Protein AF-W7L695-F1 (afdb_monomer)

Solvent-accessible surface area (backbone atoms only — not comparable to full-atom values): 11125 Å² total; per-residue (Å²): 107,72,69,59,50,57,51,43,37,64,68,10,30,46,45,44,22,48,54,30,44,77,71,68,40,51,67,61,18,59,70,59,37,36,65,75,46,49,59,57,47,55,63,56,49,55,49,49,55,53,50,52,54,51,50,52,57,53,50,52,53,52,50,54,50,40,61,74,67,63,59,86,76,82,60,62,46,84,51,101,88,42,67,45,62,67,59,80,62,63,41,67,57,19,32,55,35,7,70,76,39,40,18,45,6,28,43,71,70,48,38,48,70,60,12,52,54,40,35,54,52,48,52,50,33,41,59,70,5,31,45,66,61,20,51,53,30,45,77,75,64,41,55,69,60,18,59,68,57,38,33,55,57,36,44,63,52,49,65,59,49,39,53,47,29,26,51,53,19,25,52,53,33,52,53,42,31,52,51,38,54,50,50,53,50,50,54,45,50,73,75,58,59,76,68,69,81,76,75,80,75,79,89,80,86,84,130

Structure (mmCIF, N/CA/C/O backbone):
data_AF-W7L695-F1
#
_entry.id   AF-W7L695-F1
#
loop_
_atom_site.group_PDB
_atom_site.id
_atom_site.type_symbol
_atom_site.label_atom_id
_atom_site.label_alt_id
_atom_site.label_comp_id
_atom_site.label_asym_id
_atom_site.label_entity_id
_atom_site.label_seq_id
_atom_site.pdbx_PDB_ins_code
_atom_site.Cartn_x
_atom_site.Cartn_y
_atom_site.Cartn_z
_atom_site.occupancy
_atom_site.B_iso_or_equiv
_atom_site.auth_seq_id
_atom_site.auth_comp_id
_atom_site.auth_asym_id
_atom_site.auth_atom_id
_atom_site.pdbx_PDB_model_num
ATOM 1 N N . MET A 1 1 ? 8.779 2.643 8.288 1.00 81.69 1 MET A N 1
ATOM 2 C CA . MET A 1 1 ? 7.568 3.356 8.751 1.00 81.69 1 MET A CA 1
ATOM 3 C C . MET A 1 1 ? 6.414 2.434 9.130 1.00 81.69 1 MET A C 1
ATOM 5 O O . MET A 1 1 ? 5.859 2.651 10.190 1.00 81.69 1 MET A O 1
ATOM 9 N N . PHE A 1 2 ? 6.086 1.386 8.364 1.00 88.69 2 PHE A N 1
ATOM 10 C CA . PHE A 1 2 ? 4.890 0.555 8.610 1.00 88.69 2 PHE A CA 1
ATOM 11 C C . PHE A 1 2 ? 4.702 0.036 10.057 1.00 88.69 2 PHE A C 1
ATOM 13 O O . PHE A 1 2 ? 3.676 0.283 10.677 1.00 88.69 2 PHE A O 1
ATOM 20 N N . ILE A 1 3 ? 5.701 -0.640 10.641 1.00 91.75 3 ILE A N 1
ATOM 21 C CA . ILE A 1 3 ? 5.598 -1.156 12.026 1.00 91.75 3 ILE A CA 1
ATOM 22 C C . ILE A 1 3 ? 5.483 -0.012 13.043 1.00 91.75 3 ILE A C 1
ATOM 24 O O . ILE A 1 3 ? 4.732 -0.106 14.011 1.00 91.75 3 ILE A O 1
ATOM 28 N N . TRP A 1 4 ? 6.222 1.074 12.809 1.00 90.19 4 TRP A N 1
ATOM 29 C CA . TRP A 1 4 ? 6.190 2.263 13.657 1.00 90.19 4 TRP A CA 1
ATOM 30 C C . TRP A 1 4 ? 4.798 2.909 13.655 1.00 90.19 4 TRP A C 1
ATOM 32 O O . TRP A 1 4 ? 4.296 3.255 14.718 1.00 90.19 4 TRP A O 1
ATOM 42 N N . GLU A 1 5 ? 4.145 2.988 12.494 1.00 90.56 5 GLU A N 1
ATOM 43 C CA . GLU A 1 5 ? 2.782 3.509 12.357 1.00 90.56 5 GLU A CA 1
ATOM 44 C C . GLU A 1 5 ? 1.790 2.685 13.179 1.00 90.56 5 GLU A C 1
ATOM 46 O O . GLU A 1 5 ? 1.038 3.247 13.971 1.00 90.56 5 GLU A O 1
ATOM 51 N N . ILE A 1 6 ? 1.837 1.353 13.072 1.00 92.62 6 ILE A N 1
ATOM 52 C CA . ILE A 1 6 ? 0.968 0.465 13.859 1.00 92.62 6 ILE A CA 1
ATOM 53 C C . ILE A 1 6 ? 1.208 0.664 15.357 1.00 92.62 6 ILE A C 1
ATOM 55 O O . ILE A 1 6 ? 0.252 0.757 16.129 1.00 92.62 6 ILE A O 1
ATOM 59 N N . PHE A 1 7 ? 2.472 0.721 15.777 1.00 93.00 7 PHE A N 1
ATOM 60 C CA . PHE A 1 7 ? 2.835 0.867 17.182 1.00 93.00 7 PHE A CA 1
ATOM 61 C C . PHE A 1 7 ? 2.346 2.200 17.758 1.00 93.00 7 PHE A C 1
ATOM 63 O O . PHE A 1 7 ? 1.616 2.211 18.749 1.00 93.00 7 PHE A O 1
ATOM 70 N N . VAL A 1 8 ? 2.694 3.318 17.119 1.00 92.44 8 VAL A N 1
ATOM 71 C CA . VAL A 1 8 ? 2.338 4.648 17.623 1.00 92.44 8 VAL A CA 1
ATOM 72 C C . VAL A 1 8 ? 0.836 4.891 17.531 1.00 92.44 8 VAL A C 1
ATOM 74 O O . VAL A 1 8 ? 0.267 5.423 18.476 1.00 92.44 8 VAL A O 1
ATOM 77 N N . ASN A 1 9 ? 0.162 4.452 16.463 1.00 93.00 9 ASN A N 1
ATOM 78 C CA . ASN A 1 9 ? -1.291 4.595 16.345 1.00 93.00 9 ASN A CA 1
ATOM 79 C C . ASN A 1 9 ? -2.029 3.832 17.460 1.00 93.00 9 ASN A C 1
ATOM 81 O O . ASN A 1 9 ? -2.977 4.370 18.031 1.00 93.00 9 ASN A O 1
ATOM 85 N N . ASN A 1 10 ? -1.564 2.630 17.829 1.00 93.50 10 ASN A N 1
ATOM 86 C CA . ASN A 1 10 ? -2.116 1.893 18.971 1.00 93.50 10 ASN A CA 1
ATOM 87 C C . ASN A 1 10 ? -1.864 2.590 20.313 1.00 93.50 10 ASN A C 1
ATOM 89 O O . ASN A 1 10 ? -2.769 2.613 21.138 1.00 93.50 10 ASN A O 1
ATOM 93 N N . MET A 1 11 ? -0.681 3.174 20.523 1.00 93.75 11 MET A N 1
ATOM 94 C CA . MET A 1 11 ? -0.367 3.901 21.762 1.00 93.75 11 MET A CA 1
ATOM 95 C C . MET A 1 11 ? -1.091 5.249 21.869 1.00 93.75 11 MET A C 1
ATOM 97 O O . MET A 1 11 ? -1.423 5.688 22.964 1.00 93.75 11 MET A O 1
ATOM 101 N N . ALA A 1 12 ? -1.345 5.906 20.738 1.00 93.19 12 ALA A N 1
ATOM 102 C CA . ALA A 1 12 ? -2.052 7.181 20.671 1.00 93.19 12 ALA A CA 1
ATOM 103 C C . ALA A 1 12 ? -3.582 7.037 20.587 1.00 93.19 12 ALA A C 1
ATOM 105 O O . ALA A 1 12 ? -4.273 8.042 20.701 1.00 93.19 12 ALA A O 1
ATOM 106 N N . HIS A 1 13 ? -4.113 5.828 20.362 1.00 94.56 13 HIS A N 1
ATOM 107 C CA . HIS A 1 13 ? -5.539 5.560 20.117 1.00 94.56 13 HIS A CA 1
ATOM 108 C C . HIS A 1 13 ? -6.146 6.343 18.935 1.00 94.56 13 HIS A C 1
ATOM 110 O O . HIS A 1 13 ? -7.335 6.670 18.932 1.00 94.56 13 HIS A O 1
ATOM 116 N N . ILE A 1 14 ? -5.345 6.619 17.898 1.00 93.38 14 ILE A N 1
ATOM 117 C CA . ILE A 1 14 ? -5.754 7.476 16.769 1.00 93.38 14 ILE A CA 1
ATOM 118 C C . ILE A 1 14 ? -6.951 6.871 16.031 1.00 93.38 14 ILE A C 1
ATOM 120 O O . ILE A 1 14 ? -7.924 7.571 15.763 1.00 93.38 14 ILE A O 1
ATOM 124 N N . ASN A 1 15 ? -6.920 5.569 15.732 1.00 94.94 15 ASN A N 1
ATOM 125 C CA . ASN A 1 15 ? -8.022 4.908 15.029 1.00 94.94 15 ASN A CA 1
ATOM 126 C C . ASN A 1 15 ? -9.334 4.969 15.826 1.00 94.94 15 ASN A C 1
ATOM 128 O O . ASN A 1 15 ? -10.383 5.275 15.261 1.00 94.94 15 ASN A O 1
ATOM 132 N N . HIS A 1 16 ? -9.290 4.752 17.140 1.00 93.94 16 HIS A N 1
ATOM 133 C CA . HIS A 1 16 ? -10.476 4.895 17.983 1.00 93.94 16 HIS A CA 1
ATOM 134 C C . HIS A 1 16 ? -11.002 6.341 17.994 1.00 93.94 16 HIS A C 1
ATOM 136 O O . HIS A 1 16 ? -12.199 6.574 17.808 1.00 93.94 16 HIS A O 1
ATOM 142 N N . ALA A 1 17 ? -10.107 7.319 18.138 1.00 94.62 17 ALA A N 1
ATOM 143 C CA . ALA A 1 17 ? -10.459 8.733 18.109 1.00 94.62 17 ALA A CA 1
ATOM 144 C C . ALA A 1 17 ? -11.053 9.172 16.761 1.00 94.62 17 ALA A C 1
ATOM 146 O O . ALA A 1 17 ? -11.973 9.990 16.736 1.00 94.62 17 ALA A O 1
ATOM 147 N N . MET A 1 18 ? -10.597 8.599 15.640 1.00 94.25 18 MET A N 1
ATOM 148 C CA . MET A 1 18 ? -11.195 8.832 14.320 1.00 94.25 18 MET A CA 1
ATOM 149 C C . MET A 1 18 ? -12.651 8.357 14.261 1.00 94.25 18 MET A C 1
ATOM 151 O O . MET A 1 18 ? -13.507 9.102 13.789 1.00 94.25 18 MET A O 1
ATOM 155 N N . VAL A 1 19 ? -12.968 7.168 14.789 1.00 94.94 19 VAL A N 1
ATOM 156 C CA . VAL A 1 19 ? -14.361 6.675 14.837 1.00 94.94 19 VAL A CA 1
ATOM 157 C C . VAL A 1 19 ? -15.244 7.588 15.686 1.00 94.94 19 VAL A C 1
ATOM 159 O O . VAL A 1 19 ? -16.342 7.953 15.262 1.00 94.94 19 VAL A O 1
ATOM 162 N N . LEU A 1 20 ? -14.769 8.007 16.861 1.00 94.88 20 LEU A N 1
ATOM 163 C CA . LEU A 1 20 ? -15.500 8.951 17.713 1.00 94.88 20 LEU A CA 1
ATOM 164 C C . LEU A 1 20 ? -15.707 10.301 17.015 1.00 94.88 20 LEU A C 1
ATOM 166 O O . LEU A 1 20 ? -16.804 10.855 17.045 1.00 94.88 20 LEU A O 1
ATOM 170 N N . SER A 1 21 ? -14.688 10.782 16.302 1.00 95.38 21 SER A N 1
ATOM 171 C CA . SER A 1 21 ? -14.761 12.029 15.538 1.00 95.38 21 SER A CA 1
ATOM 172 C C . SER A 1 21 ? -15.803 11.948 14.421 1.00 95.38 21 SER A C 1
ATOM 174 O O . SER A 1 21 ? -16.635 12.842 14.284 1.00 95.38 21 SER A O 1
ATOM 176 N N . PHE A 1 22 ? -15.817 10.854 13.654 1.00 94.00 22 PHE A N 1
ATOM 177 C CA . PHE A 1 22 ? -16.769 10.654 12.554 1.00 94.00 22 PHE A CA 1
ATOM 178 C C . PHE A 1 22 ? -18.197 10.358 13.017 1.00 94.00 22 PHE A C 1
ATOM 180 O O . PHE A 1 22 ? -19.136 10.566 12.254 1.00 94.00 22 PHE A O 1
ATOM 187 N N . THR A 1 23 ? -18.380 9.923 14.265 1.00 93.69 23 THR A N 1
ATOM 188 C CA . THR A 1 23 ? -19.706 9.748 14.881 1.00 93.69 23 THR A CA 1
ATOM 189 C C . THR A 1 23 ? -20.215 11.007 15.591 1.00 93.69 23 THR A C 1
ATOM 191 O O . THR A 1 23 ? -21.308 10.987 16.148 1.00 93.69 23 THR A O 1
ATOM 194 N N . GLY A 1 24 ? -19.460 12.114 15.551 1.00 92.81 24 GLY A N 1
ATOM 195 C CA . GLY A 1 24 ? -19.837 13.398 16.153 1.00 92.81 24 GLY A CA 1
ATOM 196 C C . GLY A 1 24 ? -19.472 13.545 17.636 1.00 92.81 24 GLY A C 1
ATOM 197 O O . GLY A 1 24 ? -19.718 14.595 18.225 1.00 92.81 24 GLY A O 1
ATOM 198 N N . ASN A 1 25 ? -18.831 12.542 18.239 1.00 94.75 25 ASN A N 1
ATOM 199 C CA . ASN A 1 25 ? -18.432 12.531 19.648 1.00 94.75 25 ASN A CA 1
ATOM 200 C C . ASN A 1 25 ? -17.045 13.168 19.839 1.00 94.75 25 ASN A C 1
ATOM 202 O O . ASN A 1 25 ? -16.090 12.513 20.258 1.00 94.75 25 ASN A O 1
ATOM 206 N N . ILE A 1 26 ? -16.927 14.458 19.509 1.00 94.50 26 ILE A N 1
ATOM 207 C CA . ILE A 1 26 ? -15.638 15.169 19.462 1.00 94.50 26 ILE A CA 1
ATOM 208 C C . ILE A 1 26 ? -14.951 15.243 20.832 1.00 94.50 26 ILE A C 1
ATOM 210 O O . ILE A 1 26 ? -13.737 15.073 20.909 1.00 94.50 26 ILE A O 1
ATOM 214 N N . GLU A 1 27 ? -15.699 15.470 21.914 1.00 95.12 27 GLU A N 1
ATOM 215 C CA . GLU A 1 27 ? -15.109 15.544 23.260 1.00 95.12 27 GLU A CA 1
ATOM 216 C C . GLU A 1 27 ? -14.511 14.195 23.680 1.00 95.12 27 GLU A C 1
ATOM 218 O O . GLU A 1 27 ? -13.345 14.129 24.054 1.00 95.12 27 GLU A O 1
ATOM 223 N N . MET A 1 28 ? -15.236 13.094 23.459 1.00 93.94 28 MET A N 1
ATOM 224 C CA . MET A 1 28 ? -14.703 11.752 23.718 1.00 93.94 28 MET A CA 1
ATOM 225 C C . MET A 1 28 ? -13.485 11.433 22.842 1.00 93.94 28 MET A C 1
ATOM 227 O O . MET A 1 28 ? -12.564 10.755 23.289 1.00 93.94 28 MET A O 1
ATOM 231 N N . ALA A 1 29 ? -13.461 11.912 21.593 1.00 94.12 29 ALA A N 1
ATOM 232 C CA . ALA A 1 29 ? -12.310 11.729 20.716 1.00 94.12 29 ALA A CA 1
ATOM 233 C C . ALA A 1 29 ? -11.050 12.411 21.272 1.00 94.12 29 ALA A C 1
ATOM 235 O O . ALA A 1 29 ? -9.967 11.836 21.187 1.00 94.12 29 ALA A O 1
ATOM 236 N N . LYS A 1 30 ? -11.187 13.607 21.863 1.00 93.06 30 LYS A N 1
ATOM 237 C CA . LYS A 1 30 ? -10.078 14.311 22.526 1.00 93.06 30 LYS A CA 1
ATOM 238 C C . LYS A 1 30 ? -9.609 13.571 23.776 1.00 93.06 30 LYS A C 1
ATOM 240 O O . LYS A 1 30 ? -8.406 13.459 23.974 1.00 93.06 30 LYS A O 1
ATOM 245 N N 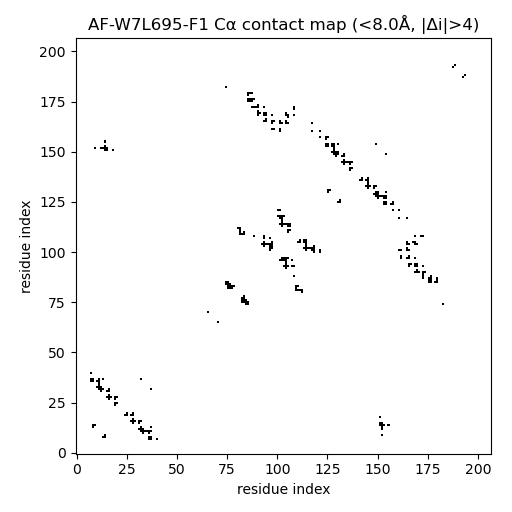. ASP A 1 31 ? -10.543 13.059 24.575 1.00 94.19 31 ASP A N 1
ATOM 246 C CA . ASP A 1 31 ? -10.236 12.382 25.841 1.00 94.19 31 ASP A CA 1
ATOM 247 C C . ASP A 1 31 ? -9.522 11.037 25.642 1.00 94.19 31 ASP A C 1
ATOM 249 O O . ASP A 1 31 ? -8.700 10.637 26.465 1.00 94.19 31 ASP A O 1
ATOM 253 N N . VAL A 1 32 ? -9.828 10.328 24.551 1.00 94.00 32 VAL A N 1
ATOM 254 C CA . VAL A 1 32 ? -9.224 9.023 24.231 1.00 94.00 32 VAL A CA 1
ATOM 255 C C . VAL A 1 32 ? -7.813 9.151 23.643 1.00 94.00 32 VAL A C 1
ATOM 257 O O . VAL A 1 32 ? -7.015 8.222 23.771 1.00 94.00 32 VAL A O 1
ATOM 260 N N . LEU A 1 33 ? -7.486 10.273 22.996 1.00 93.12 33 LEU A N 1
ATOM 261 C CA . LEU A 1 33 ? -6.168 10.490 22.394 1.00 93.12 33 LEU A CA 1
ATOM 262 C C . LEU A 1 33 ? -5.092 10.682 23.465 1.00 93.12 33 LEU A C 1
ATOM 264 O O . LEU A 1 33 ? -5.213 11.562 24.314 1.00 93.12 33 LEU A O 1
ATOM 268 N N . ASP A 1 34 ? -3.977 9.954 23.360 1.00 93.44 34 ASP A N 1
ATOM 269 C CA . ASP A 1 34 ? -2.778 10.271 24.147 1.00 93.44 34 ASP A CA 1
ATOM 270 C C . ASP A 1 34 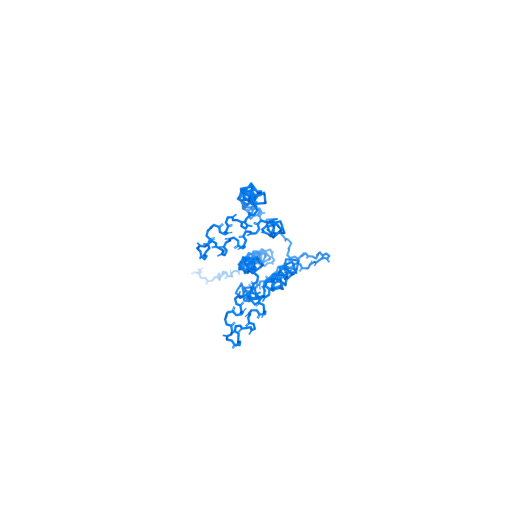? -1.980 11.387 23.439 1.00 93.44 34 ASP A C 1
ATOM 272 O O . ASP A 1 34 ? -1.422 11.159 22.351 1.00 93.44 34 ASP A O 1
ATOM 276 N N . PRO A 1 35 ? -1.863 12.596 24.028 1.00 92.12 35 PRO A N 1
ATOM 277 C CA . PRO A 1 35 ? -1.169 13.706 23.383 1.00 92.12 35 PRO A CA 1
ATOM 278 C C . PRO A 1 35 ? 0.329 13.451 23.180 1.00 92.12 35 PRO A C 1
ATOM 280 O O . PRO A 1 35 ? 0.913 13.977 22.236 1.00 92.12 35 PRO A O 1
ATOM 283 N N . ARG A 1 36 ? 0.976 12.643 24.029 1.00 92.81 36 ARG A N 1
ATOM 284 C CA . ARG A 1 36 ? 2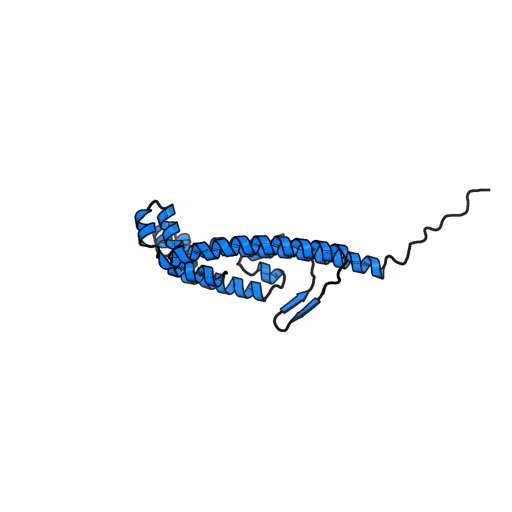.428 12.395 23.979 1.00 92.81 36 ARG A CA 1
ATOM 285 C C . ARG A 1 36 ? 2.797 11.634 22.711 1.00 92.81 36 ARG A C 1
ATOM 287 O O . ARG A 1 36 ? 3.716 12.026 21.993 1.00 92.81 36 ARG A O 1
ATOM 294 N N . TRP A 1 37 ? 2.047 10.574 22.422 1.00 92.69 37 TRP A N 1
ATOM 295 C CA . TRP A 1 37 ? 2.232 9.760 21.222 1.00 92.69 37 TRP A CA 1
ATOM 296 C C . TRP A 1 37 ? 1.710 10.467 19.969 1.00 92.69 37 TRP A C 1
ATOM 298 O O . TRP A 1 37 ? 2.359 10.423 18.925 1.00 92.69 37 TRP A O 1
ATOM 308 N N . THR A 1 38 ? 0.594 11.192 20.082 1.00 90.25 38 THR A N 1
ATOM 309 C CA . THR A 1 38 ? 0.014 11.943 18.958 1.00 90.25 38 THR A CA 1
ATOM 310 C C . THR A 1 38 ? 0.945 13.057 18.472 1.00 90.25 38 THR A C 1
ATOM 312 O O . THR A 1 38 ? 1.158 13.210 17.271 1.00 90.25 38 THR A O 1
ATOM 315 N N . LEU A 1 39 ? 1.569 13.815 19.380 1.00 91.31 39 LEU A N 1
ATOM 316 C CA . LEU A 1 39 ? 2.498 14.885 18.999 1.00 91.31 39 LEU A CA 1
ATOM 317 C C . LEU A 1 39 ? 3.793 14.350 18.375 1.00 91.31 39 LEU A C 1
ATOM 319 O O . LEU A 1 39 ? 4.372 15.017 17.520 1.00 91.31 39 LEU A O 1
ATOM 323 N N . MET A 1 40 ? 4.223 13.136 18.738 1.00 87.94 40 MET A N 1
ATOM 324 C CA . MET A 1 40 ? 5.356 12.460 18.090 1.00 87.94 40 MET A CA 1
ATOM 325 C C . MET A 1 40 ? 5.064 12.120 16.620 1.00 87.94 40 MET A C 1
ATOM 327 O O . MET A 1 40 ? 5.985 12.036 15.806 1.00 87.94 40 MET A O 1
ATOM 331 N N . TYR A 1 41 ? 3.788 11.965 16.263 1.00 87.12 41 TYR A N 1
ATOM 332 C CA . TYR A 1 41 ? 3.352 11.627 14.912 1.00 87.12 41 TYR A CA 1
ATOM 333 C C . TYR A 1 41 ? 3.699 12.722 13.894 1.00 87.12 41 TYR A C 1
ATOM 335 O O . TYR A 1 41 ? 4.167 12.436 12.793 1.00 87.12 41 TYR A O 1
ATOM 343 N N . ILE A 1 42 ? 3.524 13.985 14.293 1.00 89.38 42 ILE A N 1
ATOM 344 C CA . ILE A 1 42 ? 3.668 15.170 13.437 1.00 89.38 42 ILE A CA 1
ATOM 345 C C . ILE A 1 42 ? 5.067 15.276 12.797 1.00 89.38 42 ILE A C 1
ATOM 347 O O . ILE A 1 42 ? 5.147 15.292 11.566 1.00 89.38 42 ILE A O 1
ATOM 351 N N . PRO A 1 43 ? 6.182 15.329 13.557 1.00 91.7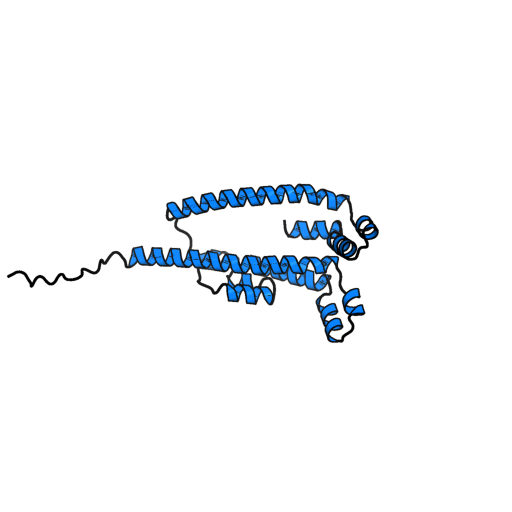5 43 PRO A N 1
ATOM 352 C CA . PRO A 1 43 ? 7.509 15.486 12.962 1.00 91.75 43 PRO A CA 1
ATOM 353 C C . PRO A 1 43 ? 7.910 14.288 12.097 1.00 91.75 43 PRO A C 1
ATOM 355 O O . PRO A 1 43 ? 8.523 14.477 11.047 1.00 91.75 43 PRO A O 1
ATOM 358 N N . VAL A 1 44 ? 7.536 13.065 12.493 1.00 90.69 44 VAL A N 1
ATOM 359 C CA . VAL A 1 44 ? 7.846 11.851 11.723 1.00 90.69 44 VAL A CA 1
ATOM 360 C C . VAL A 1 44 ? 7.122 11.859 10.376 1.00 90.69 44 VAL A C 1
ATOM 362 O O . VAL A 1 44 ? 7.725 11.509 9.362 1.00 90.69 44 VAL A O 1
ATOM 365 N N . TYR A 1 45 ? 5.870 12.322 10.335 1.00 89.50 45 TYR A N 1
ATOM 366 C CA . TYR A 1 45 ? 5.122 12.471 9.085 1.00 89.50 45 TYR A CA 1
ATOM 367 C C . TYR A 1 45 ? 5.690 13.559 8.179 1.00 89.50 45 TYR A C 1
ATOM 369 O O . TYR A 1 45 ? 5.851 13.322 6.984 1.00 89.50 45 TYR A O 1
ATOM 377 N N . ILE A 1 46 ? 6.035 14.729 8.727 1.00 93.94 46 ILE A N 1
ATOM 378 C CA . ILE A 1 46 ? 6.658 15.809 7.946 1.00 93.94 46 ILE A CA 1
ATOM 379 C C . ILE A 1 46 ? 7.962 15.313 7.313 1.00 93.94 46 ILE A C 1
ATOM 381 O O . ILE A 1 46 ? 8.181 15.504 6.115 1.00 93.94 46 ILE A O 1
ATOM 385 N N . PHE A 1 47 ? 8.799 14.631 8.100 1.00 93.94 47 PHE A N 1
ATOM 386 C CA . PHE A 1 47 ? 10.032 14.035 7.602 1.00 93.94 47 PHE A CA 1
ATOM 387 C C . PHE A 1 47 ? 9.763 12.989 6.515 1.00 93.94 47 PHE A C 1
ATOM 389 O O . PHE A 1 47 ? 10.388 13.049 5.462 1.00 93.94 47 PHE A O 1
ATOM 396 N N . ALA A 1 48 ? 8.811 12.074 6.725 1.00 92.12 48 ALA A N 1
ATOM 397 C CA . ALA A 1 48 ? 8.478 11.036 5.751 1.00 92.12 48 ALA A CA 1
ATOM 398 C C . ALA A 1 48 ? 7.997 11.615 4.413 1.00 92.12 48 ALA A C 1
ATOM 400 O O . ALA A 1 48 ? 8.424 11.152 3.360 1.00 92.12 48 ALA A O 1
ATOM 401 N N . ILE A 1 49 ? 7.140 12.641 4.439 1.00 94.06 49 ILE A N 1
ATOM 402 C CA . ILE A 1 49 ? 6.637 13.297 3.222 1.00 94.06 49 ILE A CA 1
ATOM 403 C C . ILE A 1 49 ? 7.793 13.934 2.444 1.00 94.06 49 ILE A C 1
ATOM 405 O O . ILE A 1 49 ? 7.900 13.752 1.230 1.00 94.06 49 ILE A O 1
ATOM 409 N N . TRP A 1 50 ? 8.675 14.655 3.140 1.00 96.25 50 TRP A N 1
ATOM 410 C CA . TRP A 1 50 ? 9.852 15.264 2.525 1.00 96.25 50 TRP A CA 1
ATOM 411 C C . TRP A 1 50 ? 10.821 14.216 1.955 1.00 96.25 50 TRP A C 1
ATOM 413 O O . TRP A 1 50 ? 11.266 14.351 0.813 1.00 96.25 50 TRP A O 1
ATOM 423 N N . ASP A 1 51 ? 11.114 13.164 2.721 1.00 95.56 51 ASP A N 1
ATOM 424 C CA . ASP A 1 51 ? 12.045 12.099 2.341 1.00 95.56 51 ASP A CA 1
ATOM 425 C C . ASP A 1 51 ? 11.547 11.308 1.123 1.00 95.56 51 ASP A C 1
ATOM 427 O O . ASP A 1 51 ? 12.297 11.096 0.169 1.00 95.56 51 ASP A O 1
ATOM 431 N N . ILE A 1 52 ? 10.256 10.953 1.096 1.00 94.56 52 ILE A N 1
ATOM 432 C CA . ILE A 1 52 ? 9.641 10.248 -0.037 1.00 94.56 52 ILE A CA 1
ATOM 433 C C . ILE A 1 52 ? 9.660 11.125 -1.291 1.00 94.56 52 ILE A C 1
ATOM 435 O O . ILE A 1 52 ? 9.990 10.632 -2.372 1.00 94.56 52 ILE A O 1
ATOM 439 N N . TYR A 1 53 ? 9.351 12.421 -1.170 1.00 96.25 53 TYR A N 1
ATOM 440 C CA . TYR A 1 53 ? 9.414 13.345 -2.304 1.00 96.25 53 TYR A CA 1
ATOM 441 C C . TYR A 1 53 ? 10.833 13.426 -2.878 1.00 96.25 53 TYR A C 1
ATOM 443 O O . TYR A 1 53 ? 11.030 13.223 -4.079 1.00 96.25 53 TYR A O 1
ATOM 451 N N . ARG A 1 54 ? 11.830 13.667 -2.019 1.00 96.75 54 ARG A N 1
ATOM 452 C CA . ARG A 1 54 ? 13.235 13.757 -2.425 1.00 96.75 54 ARG A CA 1
ATOM 453 C C . ARG A 1 54 ? 13.705 12.464 -3.092 1.00 96.75 54 ARG A C 1
ATOM 455 O O . ARG A 1 54 ? 14.211 12.512 -4.211 1.00 96.75 54 ARG A O 1
ATOM 462 N N . THR A 1 55 ? 13.497 11.325 -2.436 1.00 96.12 55 THR A N 1
ATOM 463 C CA . THR A 1 55 ? 13.915 10.012 -2.942 1.00 96.12 55 THR A CA 1
ATOM 464 C C . THR A 1 55 ? 13.262 9.693 -4.284 1.00 96.12 55 THR A C 1
ATOM 466 O O . THR A 1 55 ? 13.930 9.194 -5.185 1.00 96.12 55 THR A O 1
ATOM 469 N N . THR A 1 56 ? 11.985 10.038 -4.471 1.00 95.44 56 THR A N 1
ATOM 470 C CA . THR A 1 56 ? 11.292 9.828 -5.752 1.00 95.44 56 THR A CA 1
ATOM 471 C C . THR A 1 56 ? 11.915 10.660 -6.876 1.00 95.44 56 THR A C 1
ATOM 473 O O . THR A 1 56 ? 12.159 10.144 -7.966 1.00 95.44 56 THR A O 1
ATOM 476 N N . VAL A 1 57 ? 12.211 11.940 -6.624 1.00 97.31 57 VAL A N 1
ATOM 477 C CA . VAL A 1 57 ? 12.865 12.815 -7.614 1.00 97.31 57 VAL A CA 1
ATOM 478 C C . VAL A 1 57 ? 14.253 12.291 -7.981 1.00 97.31 57 VAL A C 1
ATOM 480 O O . VAL A 1 57 ? 14.602 12.256 -9.162 1.00 97.31 57 VAL A O 1
ATOM 483 N N . ASP A 1 58 ? 15.033 11.863 -6.990 1.00 97.06 58 ASP A N 1
ATOM 484 C CA . ASP A 1 58 ? 16.383 11.348 -7.210 1.00 97.06 58 ASP A CA 1
ATOM 485 C C . ASP A 1 58 ? 16.362 10.011 -7.976 1.00 97.06 58 ASP A C 1
ATOM 487 O O . ASP A 1 58 ? 17.092 9.861 -8.958 1.00 97.06 58 ASP A O 1
ATOM 491 N N . LEU A 1 59 ? 15.466 9.079 -7.628 1.00 95.38 59 LEU A N 1
ATOM 492 C CA . LEU A 1 59 ? 15.301 7.811 -8.352 1.00 95.38 59 LEU A CA 1
ATOM 493 C C . LEU A 1 59 ? 14.854 8.013 -9.804 1.00 95.38 59 LEU A C 1
ATOM 495 O O . LEU A 1 59 ? 15.354 7.325 -10.691 1.00 95.38 59 LEU A O 1
ATOM 499 N N . ASN A 1 60 ? 13.979 8.984 -10.075 1.00 95.25 60 ASN A N 1
ATOM 500 C CA . ASN A 1 60 ? 13.570 9.307 -11.444 1.00 95.25 60 ASN A CA 1
ATOM 501 C C . ASN A 1 60 ? 14.747 9.805 -12.297 1.00 95.25 60 ASN A C 1
ATOM 503 O O . ASN A 1 60 ? 14.845 9.466 -13.474 1.00 95.25 60 ASN A O 1
ATOM 507 N N . ARG A 1 61 ? 15.670 10.584 -11.715 1.00 95.81 61 ARG A N 1
ATOM 508 C CA . ARG A 1 61 ? 16.890 11.022 -12.415 1.00 95.81 61 ARG A CA 1
ATOM 509 C C . ARG A 1 61 ? 17.807 9.843 -12.727 1.00 95.81 61 ARG A C 1
ATOM 511 O O . ARG A 1 61 ? 18.302 9.750 -13.845 1.00 95.81 61 ARG A O 1
ATOM 518 N N . VAL A 1 62 ? 17.997 8.938 -11.765 1.00 94.62 62 VAL A N 1
ATOM 519 C CA . VAL A 1 62 ? 18.788 7.712 -11.964 1.00 94.62 62 VAL A CA 1
ATOM 520 C C . VAL A 1 62 ? 18.167 6.834 -13.050 1.00 94.62 62 VAL A C 1
ATOM 522 O O . VAL A 1 62 ? 18.888 6.340 -13.911 1.00 94.62 62 VAL A O 1
ATOM 525 N N . PHE A 1 63 ? 16.840 6.694 -13.061 1.00 90.94 63 PHE A N 1
ATOM 526 C CA . PHE A 1 63 ? 16.119 5.961 -14.100 1.00 90.94 63 PHE A CA 1
ATOM 527 C C . PHE A 1 63 ? 16.385 6.532 -15.503 1.00 90.94 63 PHE A C 1
ATOM 529 O O . PHE A 1 63 ? 16.740 5.778 -16.406 1.00 90.94 63 PHE A O 1
ATOM 536 N N . LEU A 1 64 ? 16.290 7.857 -15.678 1.00 93.31 64 LEU A N 1
ATOM 537 C CA . LEU A 1 64 ? 16.549 8.511 -16.969 1.00 93.31 64 LEU A CA 1
ATOM 538 C C . LEU A 1 64 ? 17.992 8.312 -17.454 1.00 93.31 64 LEU A C 1
ATOM 540 O O . LEU A 1 64 ? 18.212 8.076 -18.640 1.00 93.31 64 LEU A O 1
ATOM 544 N N . LEU A 1 65 ? 18.972 8.391 -16.549 1.00 93.88 65 LEU A N 1
ATOM 545 C CA . LEU A 1 65 ? 20.378 8.139 -16.882 1.00 93.88 65 LEU A CA 1
ATOM 546 C C . LEU A 1 65 ? 20.599 6.677 -17.294 1.00 93.88 65 LEU A C 1
ATOM 548 O O . LEU A 1 65 ? 21.217 6.415 -18.323 1.00 93.88 65 LEU A O 1
ATOM 552 N N . ALA A 1 66 ? 20.036 5.729 -16.539 1.00 89.62 66 ALA A N 1
ATOM 553 C CA . ALA A 1 66 ? 20.147 4.302 -16.837 1.00 89.62 66 ALA A CA 1
ATOM 554 C C . ALA A 1 66 ? 19.520 3.935 -18.195 1.00 89.62 66 ALA A C 1
ATOM 556 O O . ALA A 1 66 ? 20.072 3.112 -18.929 1.00 89.62 66 ALA A O 1
ATOM 557 N N . GLU A 1 67 ? 18.394 4.562 -18.548 1.00 87.62 67 GLU A N 1
ATOM 558 C CA . GLU A 1 67 ? 17.751 4.390 -19.853 1.00 87.62 67 GLU A CA 1
ATOM 559 C C . GLU A 1 67 ? 18.621 4.948 -20.991 1.00 87.62 67 GLU A C 1
ATOM 561 O O . GLU A 1 67 ? 18.809 4.277 -22.008 1.00 87.62 67 GLU A O 1
ATOM 566 N N . GLN A 1 68 ? 19.213 6.135 -20.811 1.00 89.81 68 GLN A N 1
ATOM 567 C CA . GLN A 1 68 ? 20.109 6.739 -21.805 1.00 89.81 68 GLN A CA 1
ATOM 568 C C . GLN A 1 68 ? 21.371 5.904 -22.047 1.00 89.81 68 GLN A C 1
ATOM 570 O O . GLN A 1 68 ? 21.793 5.732 -23.193 1.00 89.81 68 GLN A O 1
ATOM 575 N N . GLU A 1 69 ? 21.955 5.350 -20.988 1.00 90.69 69 GLU A N 1
ATOM 576 C CA . GLU A 1 69 ? 23.167 4.531 -21.066 1.00 90.69 69 GLU A CA 1
ATOM 577 C C . GLU A 1 69 ? 22.897 3.081 -21.509 1.00 90.69 69 GLU A C 1
ATOM 579 O O . GLU A 1 69 ? 23.837 2.305 -21.670 1.00 90.69 69 GLU A O 1
ATOM 584 N N . ASN A 1 70 ? 21.632 2.698 -21.746 1.00 83.31 70 ASN A N 1
ATOM 585 C CA . ASN A 1 70 ? 21.216 1.311 -22.001 1.00 83.31 70 ASN A CA 1
ATOM 586 C C . ASN A 1 70 ? 21.807 0.329 -20.975 1.00 83.31 70 ASN A C 1
ATOM 588 O O . ASN A 1 70 ? 22.279 -0.762 -21.334 1.00 83.31 70 ASN A O 1
ATOM 592 N N . ALA A 1 71 ? 21.794 0.735 -19.702 1.00 83.94 71 ALA A N 1
ATOM 593 C CA . ALA A 1 71 ? 22.394 -0.020 -18.615 1.00 83.94 71 ALA A CA 1
ATOM 594 C C . ALA A 1 71 ? 21.861 -1.462 -18.602 1.00 83.94 71 ALA A C 1
ATOM 596 O O . ALA A 1 71 ? 20.659 -1.710 -18.716 1.00 83.94 71 ALA A O 1
ATOM 597 N N . ALA A 1 72 ? 22.769 -2.434 -18.497 1.00 77.44 72 ALA A N 1
ATOM 598 C CA . ALA A 1 72 ? 22.378 -3.830 -18.355 1.00 77.44 72 ALA A CA 1
ATOM 599 C C . ALA A 1 72 ? 21.726 -4.051 -16.983 1.00 77.44 72 ALA A C 1
ATOM 601 O O . ALA A 1 72 ? 22.191 -3.516 -15.976 1.00 77.44 72 ALA A O 1
ATOM 602 N N . PHE A 1 73 ? 20.676 -4.867 -16.938 1.00 79.81 73 PHE A N 1
ATOM 603 C CA . PHE A 1 73 ? 20.028 -5.278 -15.698 1.00 79.81 73 PHE A CA 1
ATOM 604 C C . PHE A 1 73 ? 19.891 -6.800 -15.643 1.00 79.81 73 PHE A C 1
ATOM 606 O O . PHE A 1 73 ? 19.921 -7.488 -16.660 1.00 79.81 73 PHE A O 1
ATOM 613 N N . ASN A 1 74 ? 19.778 -7.340 -14.430 1.00 80.00 74 ASN A N 1
ATOM 614 C CA . ASN A 1 74 ? 19.714 -8.781 -14.222 1.00 80.00 74 ASN A CA 1
ATOM 615 C C . ASN A 1 74 ? 18.290 -9.290 -14.472 1.00 80.00 74 ASN A C 1
ATOM 617 O O . ASN A 1 74 ? 17.386 -9.022 -13.685 1.00 80.00 74 ASN A O 1
ATOM 621 N N . SER A 1 75 ? 18.107 -10.079 -15.529 1.00 80.00 75 SER A N 1
ATOM 622 C CA . SER A 1 75 ? 16.829 -10.735 -15.852 1.00 80.00 75 SER A CA 1
ATOM 623 C C . SER A 1 75 ? 16.490 -11.910 -14.922 1.00 80.00 75 SER A C 1
ATOM 625 O O . SER A 1 75 ? 15.354 -12.384 -14.906 1.00 80.00 75 SER A O 1
ATOM 627 N N . TYR A 1 76 ? 17.469 -12.381 -14.144 1.00 82.69 76 TYR A N 1
ATOM 628 C CA . TYR A 1 76 ? 17.340 -13.494 -13.212 1.00 82.69 76 TYR A CA 1
ATOM 629 C C . TYR A 1 76 ? 18.273 -13.291 -12.010 1.00 82.69 76 TYR A C 1
ATOM 631 O O . TYR A 1 76 ? 19.479 -13.117 -12.180 1.00 82.69 76 TYR A O 1
ATOM 639 N N . VAL A 1 77 ? 17.724 -13.312 -10.797 1.00 81.12 77 VAL A N 1
ATOM 640 C CA . VAL A 1 77 ? 18.469 -13.205 -9.538 1.00 81.12 77 VAL A CA 1
ATOM 641 C C . VAL A 1 77 ? 17.976 -14.296 -8.590 1.00 81.12 77 VAL A C 1
ATOM 643 O O . VAL A 1 77 ? 16.833 -14.265 -8.135 1.00 81.12 77 VAL A O 1
ATOM 646 N N . ILE A 1 78 ? 18.852 -15.255 -8.275 1.00 83.25 78 ILE A N 1
ATOM 647 C CA . ILE A 1 78 ? 18.634 -16.212 -7.184 1.00 83.25 78 ILE A CA 1
ATOM 648 C C . ILE A 1 78 ? 19.275 -15.629 -5.934 1.00 83.25 78 ILE A C 1
ATOM 650 O O . ILE A 1 78 ? 20.495 -15.498 -5.853 1.00 83.25 78 ILE A O 1
ATOM 654 N N . SER A 1 79 ? 18.446 -15.316 -4.951 1.00 80.81 79 SER A N 1
ATOM 655 C CA . SER A 1 79 ? 18.868 -15.027 -3.588 1.00 80.81 79 SER A CA 1
ATOM 656 C C . SER A 1 79 ? 18.504 -16.201 -2.678 1.00 80.81 79 SER A C 1
ATOM 658 O O . SER A 1 79 ? 17.650 -17.021 -3.010 1.00 80.81 79 SER A O 1
ATOM 660 N N . ALA A 1 80 ? 19.119 -16.274 -1.497 1.00 77.75 80 ALA A N 1
ATOM 661 C CA . ALA A 1 80 ? 18.812 -17.298 -0.495 1.00 77.75 80 ALA A CA 1
ATOM 662 C C . ALA A 1 80 ? 17.340 -17.272 -0.032 1.00 77.75 80 ALA A C 1
ATOM 664 O O . ALA A 1 80 ? 16.838 -18.270 0.477 1.00 77.75 80 ALA A O 1
ATOM 665 N N . LEU A 1 81 ? 16.661 -16.132 -0.196 1.00 76.25 81 LEU A N 1
ATOM 666 C CA . LEU A 1 81 ? 15.281 -15.921 0.244 1.00 76.25 81 LEU A CA 1
ATOM 667 C C . LEU A 1 81 ? 14.262 -15.917 -0.902 1.00 76.25 81 LEU A C 1
ATOM 669 O O . LEU A 1 81 ? 13.086 -16.176 -0.660 1.00 76.25 81 LEU A O 1
ATOM 673 N N . GLU A 1 82 ? 14.680 -15.615 -2.133 1.00 77.56 82 GLU A N 1
ATOM 674 C CA . GLU A 1 82 ? 13.760 -15.465 -3.262 1.00 77.56 82 GLU A CA 1
ATOM 675 C C . GLU A 1 82 ? 14.443 -15.663 -4.618 1.00 77.56 82 GLU A C 1
ATOM 677 O O . GLU A 1 82 ? 15.617 -15.338 -4.804 1.00 77.56 82 GLU A O 1
ATOM 682 N N . ILE A 1 83 ? 13.675 -16.187 -5.575 1.00 80.19 83 ILE A N 1
ATOM 683 C CA . ILE A 1 83 ? 14.058 -16.291 -6.983 1.00 80.19 83 ILE A CA 1
ATOM 684 C C . ILE A 1 83 ? 13.246 -15.241 -7.731 1.00 80.19 83 ILE A C 1
ATOM 686 O O . ILE A 1 83 ? 12.039 -15.407 -7.916 1.00 80.19 83 ILE A O 1
ATOM 690 N N . ASN A 1 84 ? 13.910 -14.173 -8.161 1.00 81.69 84 ASN A N 1
ATOM 691 C CA . ASN A 1 84 ? 13.300 -13.145 -8.989 1.00 81.69 84 ASN A CA 1
ATOM 692 C C . ASN A 1 84 ? 13.728 -13.346 -10.432 1.00 81.69 84 ASN A C 1
ATOM 694 O O . ASN A 1 84 ? 14.916 -13.429 -10.740 1.00 81.69 84 ASN A O 1
ATOM 698 N N . TYR A 1 85 ? 12.750 -13.398 -11.320 1.00 83.81 85 TYR A N 1
ATOM 699 C CA . TYR A 1 85 ? 12.990 -13.456 -12.746 1.00 83.81 85 TYR A CA 1
ATOM 700 C C . TYR A 1 85 ? 12.003 -12.564 -13.466 1.00 83.81 85 TYR A C 1
ATOM 702 O O . TYR A 1 85 ? 10.885 -12.325 -13.003 1.00 83.81 85 TYR A O 1
ATOM 710 N N . LEU A 1 86 ? 12.452 -12.049 -14.598 1.00 84.88 86 LEU A N 1
ATOM 711 C CA . LEU A 1 86 ? 11.655 -11.159 -15.404 1.00 84.88 86 LEU A CA 1
ATOM 712 C C . LEU A 1 86 ? 10.621 -11.972 -16.179 1.00 84.88 86 LEU A C 1
ATOM 714 O O . LEU A 1 86 ? 10.963 -12.794 -17.028 1.00 84.88 86 LEU A O 1
ATOM 718 N N . ASP A 1 87 ? 9.352 -11.737 -15.873 1.00 87.56 87 ASP A N 1
ATOM 719 C CA . ASP A 1 87 ? 8.237 -12.454 -16.476 1.00 87.56 87 ASP A CA 1
ATOM 720 C C . ASP A 1 87 ? 7.078 -11.509 -16.765 1.00 87.56 87 ASP A C 1
ATOM 722 O O . ASP A 1 87 ? 6.749 -10.630 -15.962 1.00 87.56 87 ASP A O 1
ATOM 726 N N . LYS A 1 88 ? 6.442 -11.710 -17.918 1.00 91.19 88 LYS A N 1
ATOM 727 C CA . LYS A 1 88 ? 5.348 -10.866 -18.378 1.00 91.19 88 LYS A CA 1
ATOM 728 C C . LYS A 1 88 ? 4.025 -11.378 -17.824 1.00 91.19 88 LYS A C 1
ATOM 730 O O . LYS A 1 88 ? 3.553 -12.459 -18.172 1.00 91.19 88 LYS A O 1
ATOM 735 N N . ARG A 1 89 ? 3.374 -10.563 -16.998 1.00 94.12 89 ARG A N 1
ATOM 736 C CA . ARG A 1 89 ? 2.165 -10.932 -16.246 1.00 94.12 89 ARG A CA 1
ATOM 737 C C . ARG A 1 89 ? 1.003 -9.995 -16.533 1.00 94.12 89 ARG A C 1
ATOM 739 O O . ARG A 1 89 ? 1.184 -8.872 -16.989 1.00 94.12 89 ARG A O 1
ATOM 746 N N . ARG A 1 90 ? -0.230 -10.442 -16.284 1.00 95.25 90 ARG A N 1
ATOM 747 C CA . ARG A 1 90 ? -1.420 -9.595 -16.484 1.00 95.25 90 ARG A CA 1
ATOM 748 C C . ARG A 1 90 ? -1.661 -8.743 -15.230 1.00 95.25 90 ARG A C 1
ATOM 750 O O . ARG A 1 90 ? -1.959 -9.330 -14.190 1.00 95.25 90 ARG A O 1
ATOM 757 N N . PRO A 1 91 ? -1.628 -7.396 -15.305 1.00 95.12 91 PRO A N 1
ATOM 758 C CA . PRO A 1 91 ? -1.826 -6.537 -14.129 1.00 95.12 91 PRO A CA 1
ATOM 759 C C . PRO A 1 91 ? -3.183 -6.728 -13.442 1.00 95.12 91 PRO A C 1
ATOM 761 O O . PRO A 1 91 ? -3.279 -6.659 -12.221 1.00 95.12 91 PRO A O 1
ATOM 764 N N . LEU A 1 92 ? -4.229 -7.042 -14.214 1.00 95.94 92 LEU A N 1
ATOM 765 C CA . LEU A 1 92 ? -5.556 -7.334 -13.665 1.00 95.94 92 LEU A CA 1
ATOM 766 C C . LEU A 1 92 ? -5.553 -8.558 -12.742 1.00 95.94 92 LEU A C 1
ATOM 768 O O . LEU A 1 92 ? -6.232 -8.547 -11.721 1.00 95.94 92 LEU A O 1
ATOM 772 N N . ASN A 1 93 ? -4.759 -9.587 -13.052 1.00 95.69 93 ASN A N 1
ATOM 773 C CA . ASN A 1 93 ? -4.666 -10.764 -12.192 1.00 95.69 93 ASN A CA 1
ATOM 774 C C . ASN A 1 93 ? -4.008 -10.404 -10.855 1.00 95.69 93 ASN A C 1
ATOM 776 O O . ASN A 1 93 ? -4.465 -10.870 -9.817 1.00 95.69 93 ASN A O 1
ATOM 780 N N . ALA A 1 94 ? -2.987 -9.540 -10.865 1.00 95.06 94 ALA A N 1
ATOM 781 C CA . ALA A 1 94 ? -2.350 -9.057 -9.641 1.00 95.06 94 ALA A CA 1
ATOM 782 C C . ALA A 1 94 ? -3.351 -8.328 -8.728 1.00 95.06 94 ALA A C 1
ATOM 784 O O . ALA A 1 94 ? -3.391 -8.596 -7.529 1.00 95.06 94 ALA A O 1
ATOM 785 N N . ILE A 1 95 ? -4.219 -7.488 -9.308 1.00 95.94 95 ILE A N 1
ATOM 786 C CA . ILE A 1 95 ? -5.302 -6.814 -8.578 1.00 95.94 95 ILE A CA 1
ATOM 787 C C . ILE A 1 95 ? -6.278 -7.830 -7.980 1.00 95.94 95 ILE A C 1
ATOM 789 O O . ILE A 1 95 ? -6.560 -7.764 -6.787 1.00 95.94 95 ILE A O 1
ATOM 793 N N . VAL A 1 96 ? -6.789 -8.769 -8.787 1.00 97.25 96 VAL A N 1
ATOM 794 C CA . VAL A 1 96 ? -7.770 -9.769 -8.329 1.00 97.25 96 VAL A CA 1
ATOM 795 C C . VAL A 1 96 ? -7.217 -10.571 -7.154 1.00 97.25 96 VAL A C 1
ATOM 797 O O . VAL A 1 96 ? -7.898 -10.723 -6.143 1.00 97.25 96 VAL A O 1
ATOM 800 N N . TRP A 1 97 ? -5.964 -11.020 -7.244 1.00 96.06 97 TRP A N 1
ATOM 801 C CA . TRP A 1 97 ? -5.320 -11.740 -6.150 1.00 96.06 97 TRP A CA 1
ATOM 802 C C . TRP A 1 97 ? -5.174 -10.873 -4.890 1.00 96.06 97 TRP A C 1
ATOM 804 O O . TRP A 1 97 ? -5.513 -11.336 -3.804 1.00 96.06 97 TRP A O 1
ATOM 814 N N . SER A 1 98 ? -4.767 -9.607 -5.018 1.00 95.38 98 SER A N 1
ATOM 815 C CA . SER A 1 98 ? -4.659 -8.681 -3.877 1.00 95.38 98 SER A CA 1
ATOM 816 C C . SER A 1 98 ? -6.005 -8.310 -3.241 1.00 95.38 98 SER A C 1
ATOM 818 O O . SER A 1 98 ? -6.053 -8.065 -2.038 1.00 95.38 98 SER A O 1
ATOM 820 N N . ILE A 1 99 ? -7.099 -8.290 -4.012 1.00 94.56 99 ILE A N 1
ATOM 821 C CA . ILE A 1 99 ? -8.463 -8.096 -3.487 1.00 94.56 99 ILE A CA 1
ATOM 822 C C . ILE A 1 99 ? -8.924 -9.319 -2.693 1.00 94.56 99 ILE A C 1
ATOM 824 O O . ILE A 1 99 ? -9.614 -9.167 -1.691 1.00 94.56 99 ILE A O 1
ATOM 828 N N . LEU A 1 100 ? -8.569 -10.532 -3.126 1.00 93.81 100 LEU A N 1
ATOM 829 C CA . LEU A 1 100 ? -8.945 -11.740 -2.392 1.00 93.81 100 LEU A CA 1
ATOM 830 C C . LEU A 1 100 ? -8.256 -11.797 -1.032 1.00 93.81 100 LEU A C 1
ATOM 832 O O . LEU A 1 100 ? -8.889 -12.092 -0.021 1.00 93.81 100 LEU A O 1
ATOM 836 N N . THR A 1 101 ? -6.954 -11.534 -0.994 1.00 93.19 101 THR A N 1
ATOM 837 C CA . THR A 1 101 ? -6.210 -11.410 0.258 1.00 93.19 101 THR A CA 1
ATOM 838 C C . THR A 1 101 ? -4.965 -10.559 0.022 1.00 93.19 101 THR A C 1
ATOM 840 O O . THR A 1 101 ? -4.153 -10.909 -0.844 1.00 93.19 101 THR A O 1
ATOM 843 N N . PRO A 1 102 ? -4.759 -9.490 0.814 1.00 94.19 102 PRO A N 1
ATOM 844 C CA . PRO A 1 102 ? -3.531 -8.714 0.775 1.00 94.19 102 PRO A CA 1
ATOM 845 C C . PRO A 1 102 ? -2.295 -9.614 0.896 1.00 94.19 102 PRO A C 1
ATOM 847 O O . PRO A 1 102 ? -2.159 -10.374 1.855 1.00 94.19 102 PRO A O 1
ATOM 850 N N . GLY A 1 103 ? -1.400 -9.530 -0.090 1.00 93.06 103 GLY A N 1
ATOM 851 C CA . GLY A 1 103 ? -0.189 -10.349 -0.201 1.00 93.06 103 GLY A CA 1
ATOM 852 C C . GLY A 1 103 ? -0.212 -11.376 -1.339 1.00 93.06 103 GLY A C 1
ATOM 853 O O . GLY A 1 103 ? 0.848 -11.705 -1.872 1.00 93.06 103 GLY A O 1
ATOM 854 N N . LEU A 1 104 ? -1.383 -11.839 -1.796 1.00 94.62 104 LEU A N 1
ATOM 855 C CA . LEU A 1 104 ? -1.446 -12.800 -2.909 1.00 94.62 104 LEU A CA 1
ATOM 856 C C . LEU A 1 104 ? -1.018 -12.183 -4.247 1.00 94.62 104 LEU A C 1
ATOM 858 O O . LEU A 1 104 ? -0.380 -12.861 -5.049 1.00 94.62 104 LEU A O 1
ATOM 862 N N . GLY A 1 105 ? -1.310 -10.903 -4.500 1.00 94.50 105 GLY A N 1
ATOM 863 C CA . GLY A 1 105 ? -0.822 -10.230 -5.708 1.00 94.50 105 GLY A CA 1
ATOM 864 C C . GLY A 1 105 ? 0.695 -10.035 -5.703 1.00 94.50 105 GLY A C 1
ATOM 865 O O . GLY A 1 105 ? 1.327 -10.192 -6.743 1.00 94.50 105 GLY A O 1
ATOM 866 N N . GLN A 1 106 ? 1.301 -9.777 -4.538 1.00 95.00 106 GLN A N 1
ATOM 867 C CA . GLN A 1 106 ? 2.760 -9.758 -4.367 1.00 95.00 106 GLN A CA 1
ATOM 868 C C . GLN A 1 106 ? 3.368 -11.139 -4.643 1.00 95.00 106 GLN A C 1
ATOM 870 O O . GLN A 1 106 ? 4.384 -11.246 -5.330 1.00 95.00 106 GLN A O 1
ATOM 875 N N . LEU A 1 107 ? 2.716 -12.204 -4.169 1.00 93.94 107 LEU A N 1
ATOM 876 C CA . LEU A 1 107 ? 3.141 -13.576 -4.440 1.00 93.94 107 LEU A CA 1
ATOM 877 C C . LEU A 1 107 ? 3.015 -13.917 -5.931 1.00 93.94 107 LEU A C 1
ATOM 879 O O . LEU A 1 107 ? 3.901 -14.557 -6.494 1.00 93.94 107 LEU A O 1
ATOM 883 N N . TYR A 1 108 ? 1.957 -13.432 -6.590 1.00 93.75 108 TYR A N 1
ATOM 884 C CA . TYR A 1 108 ? 1.762 -13.577 -8.032 1.00 93.75 108 TYR A CA 1
ATOM 885 C C . TYR A 1 108 ? 2.894 -12.944 -8.845 1.00 93.75 108 TYR A C 1
ATOM 887 O O . TYR A 1 108 ? 3.204 -13.453 -9.911 1.00 93.75 108 TYR A O 1
ATOM 895 N N . ILE A 1 109 ? 3.550 -11.888 -8.369 1.00 92.62 109 ILE A N 1
ATOM 896 C CA . ILE A 1 109 ? 4.729 -11.298 -9.031 1.00 92.62 109 ILE A CA 1
ATOM 897 C C . ILE A 1 109 ? 6.061 -11.790 -8.448 1.00 92.62 109 ILE A C 1
ATOM 899 O O . ILE A 1 109 ? 7.084 -11.147 -8.647 1.00 92.62 109 ILE A O 1
ATOM 903 N N . HIS A 1 110 ? 6.050 -12.912 -7.722 1.00 89.94 110 HIS A N 1
ATOM 904 C CA . HIS A 1 110 ? 7.221 -13.528 -7.085 1.00 89.94 110 HIS A CA 1
ATOM 905 C C . HIS A 1 110 ? 7.957 -12.660 -6.047 1.00 89.94 110 HIS A C 1
ATOM 907 O O . HIS A 1 110 ? 9.059 -13.004 -5.631 1.00 89.94 110 HIS A O 1
ATOM 913 N N . ARG A 1 111 ? 7.320 -11.608 -5.514 1.00 89.81 111 ARG A N 1
ATOM 914 C CA . ARG A 1 111 ? 7.856 -10.807 -4.398 1.00 89.81 111 ARG A CA 1
ATOM 915 C C . ARG A 1 111 ? 7.520 -11.467 -3.061 1.00 89.81 111 ARG A C 1
ATOM 917 O O . ARG A 1 111 ? 6.658 -10.998 -2.315 1.00 89.81 111 ARG A O 1
ATOM 924 N N . VAL A 1 112 ? 8.178 -12.594 -2.784 1.00 90.62 112 VAL A N 1
ATOM 925 C CA . VAL A 1 112 ? 7.853 -13.507 -1.672 1.00 90.62 112 VAL A CA 1
ATOM 926 C C . VAL A 1 112 ? 7.967 -12.822 -0.312 1.00 90.62 112 VAL A C 1
ATOM 928 O O . VAL A 1 112 ? 7.059 -12.946 0.509 1.00 90.62 112 VAL A O 1
ATOM 931 N N . LEU A 1 113 ? 9.036 -12.055 -0.072 1.00 90.31 113 LEU A N 1
ATOM 932 C CA . LEU A 1 113 ? 9.229 -11.375 1.213 1.00 90.31 113 LEU A CA 1
ATOM 933 C C . LEU A 1 113 ? 8.120 -10.357 1.494 1.00 90.31 113 LEU A C 1
ATOM 935 O O . LEU A 1 113 ? 7.556 -10.338 2.589 1.00 90.31 113 LEU A O 1
ATOM 939 N N . THR A 1 114 ? 7.764 -9.545 0.495 1.00 91.62 114 THR A N 1
ATOM 940 C CA . THR A 1 114 ? 6.664 -8.580 0.615 1.00 91.62 114 THR A CA 1
ATOM 941 C C . THR A 1 114 ? 5.329 -9.298 0.803 1.00 91.62 114 THR A C 1
ATOM 943 O O . THR A 1 114 ? 4.549 -8.896 1.659 1.00 91.62 114 THR A O 1
ATOM 946 N N . ALA A 1 115 ? 5.085 -10.393 0.076 1.00 93.81 115 ALA A N 1
ATOM 947 C CA . ALA A 1 115 ? 3.869 -11.190 0.217 1.00 93.81 115 ALA A CA 1
ATOM 948 C C . ALA A 1 115 ? 3.692 -11.737 1.640 1.00 93.81 115 ALA A C 1
ATOM 950 O O . ALA A 1 115 ? 2.650 -11.515 2.255 1.00 93.81 115 ALA A O 1
ATOM 951 N N . ILE A 1 116 ? 4.721 -12.393 2.188 1.00 93.69 116 ILE A N 1
ATOM 952 C CA . ILE A 1 116 ? 4.695 -12.951 3.548 1.00 93.69 116 ILE A CA 1
ATOM 953 C C . ILE A 1 116 ? 4.474 -11.839 4.574 1.00 93.69 116 ILE A C 1
ATOM 955 O O . ILE A 1 116 ? 3.615 -11.968 5.446 1.00 93.69 116 ILE A O 1
ATOM 959 N N . PHE A 1 117 ? 5.203 -10.727 4.448 1.00 94.19 117 PHE A N 1
ATOM 960 C CA . PHE A 1 117 ? 5.046 -9.574 5.329 1.00 94.19 117 PHE A CA 1
ATOM 961 C C . PHE A 1 117 ? 3.601 -9.049 5.321 1.00 94.19 117 PHE A C 1
ATOM 963 O O . PHE A 1 117 ? 2.976 -8.929 6.374 1.00 94.19 117 PHE A O 1
ATOM 970 N N . THR A 1 118 ? 3.030 -8.802 4.140 1.00 95.12 118 THR A N 1
ATOM 971 C CA . THR A 1 118 ? 1.655 -8.308 3.993 1.00 95.12 118 THR A CA 1
ATOM 972 C C . THR A 1 118 ? 0.623 -9.311 4.525 1.00 95.12 118 THR A C 1
ATOM 974 O O . THR A 1 118 ? -0.330 -8.899 5.189 1.00 95.12 118 THR A O 1
ATOM 977 N N . MET A 1 119 ? 0.820 -10.616 4.313 1.00 95.56 119 MET A N 1
ATOM 978 C CA . MET A 1 119 ? -0.088 -11.656 4.815 1.00 95.56 119 MET A CA 1
ATOM 979 C C . MET A 1 119 ? -0.063 -11.770 6.343 1.00 95.56 119 MET A C 1
ATOM 981 O O . MET A 1 119 ? -1.125 -11.863 6.956 1.00 95.56 119 MET A O 1
ATOM 985 N N . ILE A 1 120 ? 1.114 -11.713 6.978 1.00 95.94 120 ILE A N 1
ATOM 986 C CA . ILE A 1 120 ? 1.235 -11.770 8.447 1.00 95.94 120 ILE A CA 1
ATOM 987 C C . ILE A 1 120 ? 0.446 -10.628 9.093 1.00 95.94 120 ILE A C 1
ATOM 989 O O . ILE A 1 120 ? -0.341 -10.857 10.013 1.00 95.94 120 ILE A O 1
ATOM 993 N N . PHE A 1 121 ? 0.609 -9.402 8.592 1.00 95.50 121 PHE A N 1
ATOM 994 C CA . PHE A 1 121 ? -0.119 -8.255 9.131 1.00 95.50 121 PHE A CA 1
ATOM 995 C C . PHE A 1 121 ? -1.610 -8.293 8.809 1.00 95.50 121 PHE A C 1
ATOM 997 O O . PHE A 1 121 ? -2.412 -7.914 9.657 1.00 95.50 121 PHE A O 1
ATOM 1004 N N . MET A 1 122 ? -2.002 -8.828 7.650 1.00 96.06 122 MET A N 1
ATOM 1005 C CA . MET A 1 122 ? -3.414 -9.054 7.344 1.00 96.06 122 MET A CA 1
ATOM 1006 C C . MET A 1 122 ? -4.059 -10.002 8.364 1.00 96.06 122 MET A C 1
ATOM 1008 O O . MET A 1 122 ? -5.124 -9.698 8.901 1.00 96.06 122 MET A O 1
ATOM 1012 N N . ILE A 1 123 ? -3.392 -11.113 8.692 1.00 95.88 123 ILE A N 1
ATOM 1013 C CA . ILE A 1 123 ? -3.857 -12.055 9.719 1.00 95.88 123 ILE A CA 1
ATOM 1014 C C . ILE A 1 123 ? -3.959 -11.353 11.078 1.00 95.88 123 ILE A C 1
ATOM 1016 O O . ILE A 1 123 ? -4.985 -11.472 11.746 1.00 95.88 123 ILE A O 1
ATOM 1020 N N . ALA A 1 124 ? -2.938 -10.584 11.469 1.00 96.06 124 ALA A N 1
ATOM 1021 C CA . ALA A 1 124 ? -2.946 -9.841 12.727 1.00 96.06 124 ALA A CA 1
ATOM 1022 C C . ALA A 1 124 ? -4.121 -8.849 12.802 1.00 96.06 124 ALA A C 1
ATOM 1024 O O . ALA A 1 124 ? -4.874 -8.861 13.776 1.00 96.06 124 ALA A O 1
ATOM 1025 N N . PHE A 1 125 ? -4.330 -8.031 11.767 1.00 96.12 125 PHE A N 1
ATOM 1026 C CA . PHE A 1 125 ? -5.417 -7.052 11.731 1.00 96.12 125 PHE A CA 1
ATOM 1027 C C . PHE A 1 125 ? -6.787 -7.717 11.789 1.00 96.12 125 PHE A C 1
ATOM 1029 O O . PHE A 1 125 ? -7.632 -7.300 12.578 1.00 96.12 125 PHE A O 1
ATOM 1036 N N . VAL A 1 126 ? -7.009 -8.781 11.017 1.00 96.00 126 VAL A N 1
ATOM 1037 C CA . VAL A 1 126 ? -8.277 -9.522 11.025 1.00 96.00 126 VAL A CA 1
ATOM 1038 C C . VAL A 1 126 ? -8.543 -10.172 12.385 1.00 96.00 126 VAL A C 1
ATOM 1040 O O . VAL A 1 126 ? -9.670 -10.115 12.881 1.00 96.00 126 VAL A O 1
ATOM 1043 N N . TYR A 1 127 ? -7.515 -10.747 13.010 1.00 95.88 127 TYR A N 1
ATOM 1044 C CA . TYR A 1 127 ? -7.639 -11.404 14.308 1.00 95.88 127 TYR A CA 1
ATOM 1045 C C . TYR A 1 127 ? -7.947 -10.403 15.430 1.00 95.88 127 TYR A C 1
ATOM 1047 O O . TYR A 1 127 ? -8.954 -10.544 16.126 1.00 95.88 127 TYR A O 1
ATOM 1055 N N . PHE A 1 128 ? -7.139 -9.347 15.579 1.00 96.25 128 PHE A N 1
ATOM 1056 C CA . PHE A 1 128 ? -7.312 -8.370 16.660 1.00 96.25 128 PHE A CA 1
ATOM 1057 C C . PHE A 1 128 ? -8.534 -7.457 16.479 1.00 96.25 128 PHE A C 1
ATOM 1059 O O . PHE A 1 128 ? -9.089 -6.973 17.467 1.00 96.25 128 PHE A O 1
ATOM 1066 N N . SER A 1 129 ? -8.996 -7.248 15.242 1.00 96.19 129 SER A N 1
ATOM 1067 C CA . SER A 1 129 ? -10.231 -6.499 14.968 1.00 96.19 129 SER A CA 1
ATOM 1068 C C . SER A 1 129 ? -11.510 -7.290 15.238 1.00 96.19 129 SER A C 1
ATOM 1070 O O . SER A 1 129 ? -12.582 -6.688 15.277 1.00 96.19 129 SER A O 1
ATOM 1072 N N . LYS A 1 130 ? -11.418 -8.619 15.408 1.00 96.12 130 LYS A N 1
ATOM 1073 C CA . LYS A 1 130 ? -12.563 -9.548 15.425 1.00 96.12 130 LYS A CA 1
ATOM 1074 C C . LYS A 1 130 ? -13.442 -9.440 14.170 1.00 96.12 130 LYS A C 1
ATOM 1076 O O . LYS A 1 130 ? -14.627 -9.769 14.202 1.00 96.12 130 LYS A O 1
ATOM 1081 N N . PHE A 1 131 ? -12.860 -9.017 13.048 1.00 94.75 131 PHE A N 1
ATOM 1082 C CA . PHE A 1 131 ? -13.593 -8.728 11.818 1.00 94.75 131 PHE A CA 1
ATOM 1083 C C . PHE A 1 131 ? -14.390 -9.930 11.291 1.00 94.75 131 PHE A C 1
ATOM 1085 O O . PHE A 1 131 ? -15.560 -9.788 10.948 1.00 94.75 131 PHE A O 1
ATOM 1092 N N . LEU A 1 132 ? -13.803 -11.132 11.292 1.00 94.06 132 LEU A N 1
ATOM 1093 C CA . LEU A 1 132 ? -14.505 -12.339 10.830 1.00 94.06 132 LEU A CA 1
ATOM 1094 C C . LEU A 1 132 ? -15.687 -12.722 11.731 1.00 94.06 132 LEU A C 1
ATOM 1096 O O . LEU A 1 132 ? -16.697 -13.216 11.238 1.00 94.06 132 LEU A O 1
ATOM 1100 N N . VAL A 1 133 ? -15.588 -12.461 13.037 1.00 94.69 133 VAL A N 1
ATOM 1101 C CA . VAL A 1 133 ? -16.693 -12.696 13.980 1.00 94.69 133 VAL A CA 1
ATOM 1102 C C . VAL A 1 133 ? -17.830 -11.711 13.709 1.00 94.69 133 VAL A C 1
ATOM 1104 O O . VAL A 1 133 ? -18.995 -12.095 13.690 1.00 94.69 133 VAL A O 1
ATOM 1107 N N . ALA A 1 134 ? -17.499 -10.452 13.426 1.00 94.75 134 ALA A N 1
ATOM 1108 C CA . ALA A 1 134 ? -18.489 -9.457 13.042 1.00 94.75 134 ALA A CA 1
ATOM 1109 C C . ALA A 1 134 ? -19.188 -9.806 11.719 1.00 94.75 134 ALA A C 1
ATOM 1111 O O . ALA A 1 134 ? -20.406 -9.680 11.622 1.00 94.75 134 ALA A O 1
ATOM 1112 N N . ILE A 1 135 ? -18.445 -10.318 10.731 1.00 94.56 135 ILE A N 1
ATOM 1113 C CA . ILE A 1 135 ? -19.019 -10.852 9.486 1.00 94.56 135 ILE A CA 1
ATOM 1114 C C . ILE A 1 135 ? -19.982 -12.009 9.777 1.00 94.56 135 ILE A C 1
ATOM 1116 O O . ILE A 1 135 ? -21.056 -12.075 9.185 1.00 94.56 135 ILE A O 1
ATOM 1120 N N . HIS A 1 136 ? -19.628 -12.915 10.689 1.00 95.56 136 HIS A N 1
ATOM 1121 C CA . HIS A 1 136 ? -20.505 -14.021 11.067 1.00 95.56 136 HIS A CA 1
ATOM 1122 C C . HIS A 1 136 ? -21.843 -13.523 11.637 1.00 95.56 136 HIS A C 1
ATOM 1124 O O . HIS A 1 136 ? -22.897 -13.935 11.155 1.00 95.56 136 HIS A O 1
ATOM 1130 N N . PHE A 1 137 ? -21.816 -12.576 12.582 1.00 95.62 137 PHE A N 1
ATOM 1131 C CA . PHE A 1 137 ? -23.038 -11.952 13.107 1.00 95.62 137 PHE A CA 1
ATOM 1132 C C . PHE A 1 137 ? -23.824 -11.191 12.033 1.00 95.62 137 PHE A C 1
ATOM 1134 O O . PHE A 1 137 ? -25.055 -11.223 12.034 1.00 95.62 137 PHE A O 1
ATOM 1141 N N . LEU A 1 138 ? -23.133 -10.562 11.077 1.00 94.12 138 LEU A N 1
ATOM 1142 C CA . LEU A 1 138 ? -23.767 -9.889 9.946 1.00 94.12 138 LEU A CA 1
ATOM 1143 C C . LEU A 1 138 ? -24.558 -10.872 9.069 1.00 94.12 138 LEU A C 1
ATOM 1145 O O . LEU A 1 138 ? -25.679 -10.559 8.678 1.00 94.12 138 LEU A O 1
ATOM 1149 N N . PHE A 1 139 ? -24.020 -12.068 8.806 1.00 95.06 139 PHE A N 1
ATOM 1150 C CA . PHE A 1 139 ? -24.718 -13.105 8.036 1.00 95.06 139 PHE A CA 1
ATOM 1151 C C . PHE A 1 139 ? -25.935 -13.693 8.760 1.00 95.06 139 PHE A C 1
ATOM 1153 O O . PHE A 1 139 ? -26.886 -14.104 8.101 1.00 95.06 139 PHE A O 1
ATOM 1160 N N . ILE A 1 140 ? -25.928 -13.712 10.095 1.00 95.50 140 ILE A N 1
ATOM 1161 C CA . ILE A 1 140 ? -27.088 -14.119 10.910 1.00 95.50 140 ILE A CA 1
ATOM 1162 C C . ILE A 1 140 ? -28.164 -13.012 10.938 1.00 95.50 140 ILE A C 1
ATOM 1164 O O . ILE A 1 140 ? -29.330 -13.283 11.212 1.00 95.50 140 ILE A O 1
ATOM 1168 N N . GLY A 1 141 ? -27.797 -11.771 10.599 1.00 93.88 141 GLY A N 1
ATOM 1169 C CA . GLY A 1 141 ? -28.681 -10.601 10.618 1.00 93.88 141 GLY A CA 1
ATOM 1170 C C . GLY A 1 141 ? -28.595 -9.774 11.906 1.00 93.88 141 GLY A C 1
ATOM 1171 O O . GLY A 1 141 ? -29.328 -8.799 12.065 1.00 93.88 141 GLY A O 1
ATOM 1172 N N . GLU A 1 142 ? -27.679 -10.102 12.820 1.00 95.19 142 GLU A N 1
ATOM 1173 C CA . GLU A 1 142 ? -27.515 -9.423 14.109 1.00 95.19 142 GLU A CA 1
ATOM 1174 C C . GLU A 1 142 ? -26.560 -8.223 14.008 1.00 95.19 142 GLU A C 1
ATOM 1176 O O . GLU A 1 142 ? -25.449 -8.211 14.540 1.00 95.19 142 GLU A O 1
ATOM 1181 N N . ILE A 1 143 ? -27.010 -7.166 13.326 1.00 93.25 143 ILE A N 1
ATOM 1182 C CA . ILE A 1 143 ? -26.188 -5.984 12.999 1.00 93.25 143 ILE A CA 1
ATOM 1183 C C . ILE A 1 143 ? -25.651 -5.271 14.255 1.00 93.25 143 ILE A C 1
ATOM 1185 O O . ILE A 1 143 ? -24.507 -4.809 14.277 1.00 93.25 143 ILE A O 1
ATOM 1189 N N . SER A 1 144 ? -26.459 -5.191 15.317 1.00 93.75 144 SER A N 1
ATOM 1190 C CA . SER A 1 144 ? -26.056 -4.548 16.576 1.00 93.75 144 SER A CA 1
ATOM 1191 C C . SER A 1 144 ? -24.870 -5.274 17.222 1.00 93.75 144 SER A C 1
ATOM 1193 O O . SER A 1 144 ? -23.861 -4.649 17.548 1.00 93.75 144 SER A O 1
ATOM 1195 N N . GLN A 1 145 ? -24.941 -6.606 17.312 1.00 92.94 145 GLN A N 1
ATOM 1196 C CA . GLN A 1 145 ? -23.848 -7.416 17.853 1.00 92.94 145 GLN A CA 1
ATOM 1197 C C . GLN A 1 145 ? -22.621 -7.388 16.942 1.00 92.94 145 GLN A C 1
ATOM 1199 O O . GLN A 1 145 ? -21.504 -7.225 17.432 1.00 92.94 145 GLN A O 1
ATOM 1204 N N . ALA A 1 146 ? -22.819 -7.453 15.620 1.00 93.00 146 ALA A N 1
ATOM 1205 C CA . ALA A 1 146 ? -21.733 -7.325 14.653 1.00 93.00 146 ALA A CA 1
ATOM 1206 C C . ALA A 1 146 ? -20.937 -6.027 14.867 1.00 93.00 146 ALA A C 1
ATOM 1208 O O . ALA A 1 146 ? -19.710 -6.049 14.871 1.00 93.00 146 ALA A O 1
ATOM 1209 N N . THR A 1 147 ? -21.627 -4.912 15.116 1.00 92.12 147 THR A N 1
ATOM 1210 C CA . THR A 1 147 ? -20.991 -3.604 15.325 1.00 92.12 147 THR A CA 1
ATOM 1211 C C . THR A 1 147 ? -20.269 -3.528 16.672 1.00 92.12 147 THR A C 1
ATOM 1213 O O . THR A 1 147 ? -19.160 -3.007 16.744 1.00 92.12 147 THR A O 1
ATOM 1216 N N . GLN A 1 148 ? -20.859 -4.079 17.736 1.00 93.19 148 GLN A N 1
ATOM 1217 C CA . GLN A 1 148 ? -20.283 -4.054 19.088 1.00 93.19 148 GLN A CA 1
ATOM 1218 C C . GLN A 1 148 ? -19.040 -4.937 19.240 1.00 93.19 148 GLN A C 1
ATOM 1220 O O . GLN A 1 148 ? -18.160 -4.641 20.046 1.00 93.19 148 GLN A O 1
ATOM 1225 N N . VAL A 1 149 ? -18.964 -6.037 18.489 1.00 95.19 149 VAL A N 1
ATOM 1226 C CA . VAL A 1 149 ? -17.846 -6.986 18.574 1.00 95.19 149 VAL A CA 1
ATOM 1227 C C . VAL A 1 149 ? -16.593 -6.467 17.864 1.00 95.19 149 VAL A C 1
ATOM 1229 O O . VAL A 1 149 ? -15.486 -6.861 18.239 1.00 95.19 149 VAL A O 1
ATOM 1232 N N . ILE A 1 150 ? -16.738 -5.584 16.870 1.00 95.19 150 ILE A N 1
ATOM 1233 C CA . ILE A 1 150 ? -15.605 -5.017 16.129 1.00 95.19 150 ILE A CA 1
ATOM 1234 C C . ILE A 1 150 ? -14.745 -4.164 17.055 1.00 95.19 150 ILE A C 1
ATOM 1236 O O . ILE A 1 150 ? -15.228 -3.252 17.721 1.00 95.19 150 ILE A O 1
ATOM 1240 N N . ASN A 1 151 ? -13.434 -4.404 17.028 1.00 95.50 151 ASN A N 1
ATOM 1241 C CA . ASN A 1 151 ? -12.485 -3.466 17.607 1.00 95.50 151 ASN A CA 1
ATOM 1242 C C . ASN A 1 151 ? -12.098 -2.404 16.557 1.00 95.50 151 ASN A C 1
ATOM 1244 O O . ASN A 1 151 ? -11.341 -2.725 15.630 1.00 95.50 151 ASN A O 1
ATOM 1248 N N . PRO A 1 152 ? -12.557 -1.142 16.699 1.00 93.06 152 PRO A N 1
ATOM 1249 C CA . PRO A 1 152 ? -12.318 -0.092 15.708 1.00 93.06 152 PRO A CA 1
ATOM 1250 C C . PRO A 1 152 ? -10.830 0.230 15.531 1.00 93.06 152 PRO A C 1
ATOM 1252 O O . PRO A 1 152 ? -10.402 0.570 14.429 1.00 93.06 152 PRO A O 1
ATOM 1255 N N . GLN A 1 153 ? -10.028 0.067 16.589 1.00 93.75 153 GLN A N 1
ATOM 1256 C CA . GLN A 1 153 ? -8.601 0.375 16.573 1.00 93.75 153 GLN A CA 1
ATOM 1257 C C . GLN A 1 153 ? -7.849 -0.496 15.560 1.00 93.75 153 GLN A C 1
ATOM 1259 O O . GLN A 1 153 ? -7.055 0.010 14.774 1.00 93.75 153 GLN A O 1
ATOM 1264 N N . TRP A 1 154 ? -8.119 -1.801 15.552 1.00 95.69 154 TRP A N 1
ATOM 1265 C CA . TRP A 1 154 ? -7.463 -2.742 14.642 1.00 95.69 154 TRP A CA 1
ATOM 1266 C C . TRP A 1 154 ? -8.149 -2.820 13.280 1.00 95.69 154 TRP A C 1
ATOM 1268 O O . TRP A 1 154 ? -7.490 -3.033 12.265 1.00 95.69 154 TRP A O 1
ATOM 1278 N N . PHE A 1 155 ? -9.467 -2.621 13.252 1.00 95.62 155 PHE A N 1
ATOM 1279 C CA . PHE A 1 155 ? -10.259 -2.671 12.028 1.00 95.62 155 PHE A CA 1
ATOM 1280 C C . PHE A 1 155 ? -9.840 -1.595 11.019 1.00 95.62 155 PHE A C 1
ATOM 1282 O O . PHE A 1 155 ? -9.720 -1.878 9.829 1.00 95.62 155 PHE A O 1
ATOM 1289 N N . LEU A 1 156 ? -9.546 -0.378 11.486 1.00 95.69 156 LEU A N 1
ATOM 1290 C CA . LEU A 1 156 ? -9.193 0.739 10.608 1.00 95.69 156 LEU A CA 1
ATOM 1291 C C . LEU A 1 156 ? -7.808 0.639 9.945 1.00 95.69 156 LEU A C 1
ATOM 1293 O O . LEU A 1 156 ? -7.524 1.433 9.052 1.00 95.69 156 LEU A O 1
ATOM 1297 N N . PHE A 1 157 ? -6.977 -0.353 10.283 1.00 95.19 157 PHE A N 1
ATOM 1298 C CA . PHE A 1 157 ? -5.769 -0.652 9.498 1.00 95.19 157 PHE A CA 1
ATOM 1299 C C . PHE A 1 157 ? -6.070 -1.425 8.206 1.00 95.19 157 PHE A C 1
ATOM 1301 O O . PHE A 1 157 ? -5.261 -1.427 7.280 1.00 95.19 157 PHE A O 1
ATOM 1308 N N . ILE A 1 158 ? -7.227 -2.089 8.116 1.00 95.12 158 ILE A N 1
ATOM 1309 C CA . ILE A 1 158 ? -7.561 -2.961 6.985 1.00 95.12 158 ILE A CA 1
ATOM 1310 C C . ILE A 1 158 ? -7.678 -2.173 5.663 1.00 95.12 158 ILE A C 1
ATOM 1312 O O . ILE A 1 158 ? -7.046 -2.591 4.690 1.00 95.12 158 ILE A O 1
ATOM 1316 N N . PRO A 1 159 ? -8.403 -1.036 5.571 1.00 94.44 159 PRO A N 1
ATOM 1317 C CA . PRO A 1 159 ? -8.575 -0.328 4.299 1.00 94.44 159 PRO A CA 1
ATOM 1318 C C . PRO A 1 159 ? -7.260 0.144 3.668 1.00 94.44 159 PRO A C 1
ATOM 1320 O O . PRO A 1 159 ? -7.054 -0.040 2.467 1.00 94.44 159 PRO A O 1
ATOM 1323 N N . SER A 1 160 ? -6.348 0.713 4.464 1.00 93.38 160 SER A N 1
ATOM 1324 C CA . SER A 1 160 ? -5.039 1.162 3.972 1.00 93.38 160 SER A CA 1
ATOM 1325 C C . SER A 1 160 ? -4.159 -0.017 3.557 1.00 93.38 160 SER A C 1
ATOM 1327 O O . SER A 1 160 ? -3.495 0.055 2.524 1.00 93.38 160 SER A O 1
ATOM 1329 N N . HIS A 1 161 ? -4.209 -1.129 4.296 1.00 95.06 161 HIS A N 1
ATOM 1330 C CA . HIS A 1 161 ? -3.479 -2.355 3.964 1.00 95.06 161 HIS A CA 1
ATOM 1331 C C . HIS A 1 161 ? -3.928 -2.965 2.629 1.00 95.06 161 HIS A C 1
ATOM 1333 O O . HIS A 1 161 ? -3.095 -3.352 1.807 1.00 95.06 161 HIS A O 1
ATOM 1339 N N . TYR A 1 162 ? -5.241 -2.987 2.374 1.00 95.62 162 TYR A N 1
ATOM 1340 C CA . TYR A 1 162 ? -5.799 -3.382 1.077 1.00 95.62 162 TYR A CA 1
ATOM 1341 C C . TYR A 1 162 ? -5.372 -2.431 -0.039 1.00 95.62 162 TYR A C 1
ATOM 1343 O O . TYR A 1 162 ? -4.876 -2.885 -1.071 1.00 95.62 162 TYR A O 1
ATOM 1351 N N . GLY A 1 163 ? -5.526 -1.120 0.173 1.00 96.00 163 GLY A N 1
ATOM 1352 C CA . GLY A 1 163 ? -5.135 -0.104 -0.804 1.00 96.00 163 GLY A CA 1
ATOM 1353 C C . GLY A 1 163 ? -3.663 -0.225 -1.198 1.00 96.00 163 GLY A C 1
ATOM 1354 O O . GLY A 1 163 ? -3.345 -0.250 -2.388 1.00 96.00 163 GLY A O 1
ATOM 1355 N N . PHE A 1 164 ? -2.782 -0.400 -0.209 1.00 95.00 164 PHE A N 1
ATOM 1356 C CA . PHE A 1 164 ? -1.361 -0.651 -0.428 1.00 95.00 164 PHE A CA 1
ATOM 1357 C C . PHE A 1 164 ? -1.129 -1.926 -1.240 1.00 95.00 164 PHE A C 1
ATOM 1359 O O . PHE A 1 164 ? -0.468 -1.870 -2.273 1.00 95.00 164 PHE A O 1
ATOM 1366 N N . SER A 1 16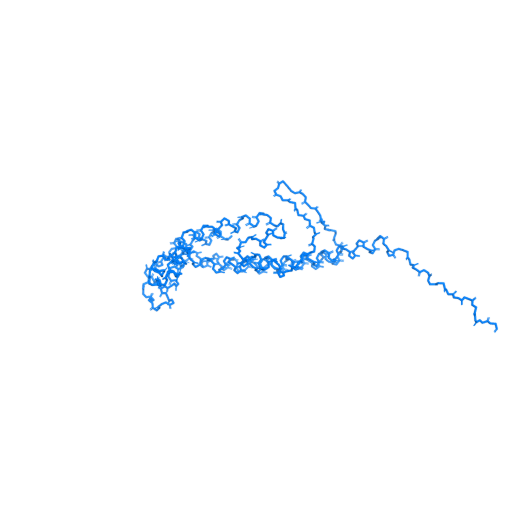5 ? -1.684 -3.068 -0.817 1.00 96.31 165 SER A N 1
ATOM 1367 C CA . SER A 1 165 ? -1.415 -4.352 -1.475 1.00 96.31 165 SER A CA 1
ATOM 1368 C C . SER A 1 165 ? -1.884 -4.367 -2.933 1.00 96.31 165 SER A C 1
ATOM 1370 O O . SER A 1 165 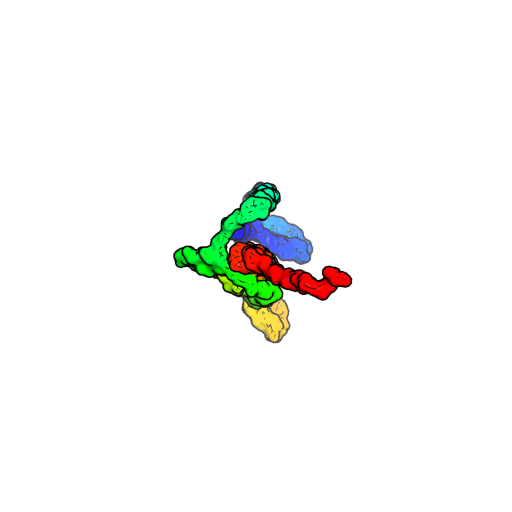? -1.146 -4.831 -3.809 1.00 96.31 165 SER A O 1
ATOM 1372 N N . ILE A 1 166 ? -3.062 -3.803 -3.216 1.00 97.38 166 ILE A N 1
ATOM 1373 C CA . ILE A 1 166 ? -3.606 -3.696 -4.573 1.00 97.38 166 ILE A CA 1
ATOM 1374 C C . ILE A 1 166 ? -2.716 -2.797 -5.434 1.00 97.38 166 ILE A C 1
ATOM 1376 O O . ILE A 1 166 ? -2.250 -3.239 -6.485 1.00 97.38 166 ILE A O 1
ATOM 1380 N N . TYR A 1 167 ? -2.442 -1.571 -4.979 1.00 96.94 167 TYR A N 1
ATOM 1381 C CA . TYR A 1 167 ? -1.637 -0.609 -5.730 1.00 96.94 167 TYR A CA 1
ATOM 1382 C C . TYR A 1 167 ? -0.218 -1.124 -5.992 1.00 96.94 167 TYR A C 1
ATOM 1384 O O . TYR A 1 167 ? 0.235 -1.124 -7.137 1.00 96.94 167 TYR A O 1
ATOM 1392 N N . ASP A 1 168 ? 0.459 -1.623 -4.955 1.00 96.19 168 ASP A N 1
ATOM 1393 C CA . ASP A 1 168 ? 1.818 -2.153 -5.052 1.00 96.19 168 ASP A CA 1
ATOM 1394 C C . ASP A 1 168 ? 1.882 -3.320 -6.046 1.00 96.19 168 ASP A C 1
ATOM 1396 O O . ASP A 1 168 ? 2.689 -3.293 -6.975 1.00 96.19 168 ASP A O 1
ATOM 1400 N N . SER A 1 169 ? 0.991 -4.310 -5.929 1.00 96.38 169 SER A N 1
ATOM 1401 C CA . SER A 1 169 ? 0.987 -5.453 -6.852 1.00 96.38 169 SER A CA 1
ATOM 1402 C C . SER A 1 169 ? 0.721 -5.035 -8.305 1.00 96.38 169 SER A C 1
ATOM 1404 O O . SER A 1 169 ? 1.374 -5.539 -9.222 1.00 96.38 169 SER A O 1
ATOM 1406 N N . TYR A 1 170 ? -0.182 -4.076 -8.530 1.00 97.25 170 TYR A N 1
ATOM 1407 C CA . TYR A 1 170 ? -0.505 -3.575 -9.862 1.00 97.25 170 TYR A CA 1
ATOM 1408 C C . TYR A 1 170 ? 0.671 -2.835 -10.502 1.00 97.25 170 TYR A C 1
ATOM 1410 O O . TYR A 1 170 ? 1.099 -3.206 -11.597 1.00 97.25 170 TYR A O 1
ATOM 1418 N N . VAL A 1 171 ? 1.212 -1.819 -9.819 1.00 96.44 171 VAL A N 1
ATOM 1419 C CA . VAL A 1 171 ? 2.291 -0.980 -10.360 1.00 96.44 171 VAL A CA 1
ATOM 1420 C C . VAL A 1 171 ? 3.527 -1.821 -10.639 1.00 96.44 171 VAL A C 1
ATOM 1422 O O . VAL A 1 171 ? 4.067 -1.752 -11.737 1.00 96.44 171 VAL A O 1
ATOM 1425 N N . ASN A 1 172 ? 3.919 -2.698 -9.712 1.00 95.12 172 ASN A N 1
ATOM 1426 C CA . ASN A 1 172 ? 5.068 -3.574 -9.937 1.00 95.12 172 ASN A CA 1
ATOM 1427 C C . ASN A 1 172 ? 4.841 -4.531 -11.115 1.00 95.12 172 ASN A C 1
ATOM 1429 O O . ASN A 1 172 ? 5.771 -4.789 -11.871 1.00 95.12 172 ASN A O 1
ATOM 1433 N N . THR A 1 173 ? 3.613 -5.017 -11.334 1.00 95.69 173 THR A N 1
ATOM 1434 C CA . THR A 1 173 ? 3.316 -5.825 -12.530 1.00 95.69 173 THR A CA 1
ATOM 1435 C C . THR A 1 173 ? 3.499 -5.011 -13.813 1.00 95.69 173 THR A C 1
ATOM 1437 O O . THR A 1 173 ? 4.075 -5.504 -14.780 1.00 95.69 173 THR A O 1
ATOM 1440 N N . VAL A 1 174 ? 3.018 -3.765 -13.838 1.00 96.81 174 VAL A N 1
ATOM 1441 C CA . VAL A 1 174 ? 3.139 -2.880 -15.006 1.00 96.81 174 VAL A CA 1
ATOM 1442 C C . VAL A 1 174 ? 4.601 -2.540 -15.295 1.00 96.81 174 VAL A C 1
ATOM 1444 O O . VAL A 1 174 ? 5.033 -2.674 -16.439 1.00 96.81 174 VAL A O 1
ATOM 1447 N N . GLU A 1 175 ? 5.372 -2.145 -14.284 1.00 93.06 175 GLU A N 1
ATOM 1448 C CA . GLU A 1 175 ? 6.778 -1.775 -14.469 1.00 93.06 175 GLU A CA 1
ATOM 1449 C C . GLU A 1 175 ? 7.650 -2.987 -14.838 1.00 93.06 175 GLU A C 1
ATOM 1451 O O . GLU A 1 175 ? 8.450 -2.900 -15.770 1.00 93.06 175 GLU A O 1
ATOM 1456 N N . ASN A 1 176 ? 7.427 -4.159 -14.227 1.00 92.88 176 ASN A N 1
ATOM 1457 C CA . ASN A 1 176 ? 8.127 -5.391 -14.614 1.00 92.88 176 ASN A CA 1
ATOM 1458 C C . ASN A 1 176 ? 7.827 -5.798 -16.062 1.00 92.88 176 ASN A C 1
ATOM 1460 O O . ASN A 1 176 ? 8.722 -6.245 -16.777 1.00 92.88 176 ASN A O 1
ATOM 1464 N N . ASN A 1 177 ? 6.596 -5.595 -16.538 1.00 94.94 177 ASN A N 1
ATOM 1465 C CA . ASN A 1 177 ? 6.259 -5.852 -17.937 1.00 94.94 177 ASN A CA 1
ATOM 1466 C C . ASN A 1 177 ? 7.012 -4.923 -18.899 1.00 94.94 177 ASN A C 1
ATOM 1468 O O . ASN A 1 177 ? 7.452 -5.378 -19.954 1.00 94.94 177 ASN A O 1
ATOM 1472 N N . LYS A 1 178 ? 7.177 -3.639 -18.553 1.00 92.62 178 LYS A N 1
ATOM 1473 C CA . LYS A 1 178 ? 7.960 -2.696 -19.370 1.00 92.62 178 LYS A CA 1
ATOM 1474 C C . LYS A 1 178 ? 9.429 -3.112 -19.434 1.00 92.62 178 LYS A C 1
ATOM 1476 O O . LYS A 1 178 ? 10.018 -3.096 -20.514 1.00 92.62 178 LYS A O 1
ATOM 1481 N N . LEU A 1 179 ? 9.998 -3.529 -18.301 1.00 90.62 179 LEU A N 1
ATOM 1482 C CA . LEU A 1 179 ? 11.359 -4.064 -18.239 1.00 90.62 179 LEU A CA 1
ATOM 1483 C C . LEU A 1 179 ? 11.501 -5.324 -19.102 1.00 90.62 179 LEU A C 1
ATOM 1485 O O . LEU A 1 179 ? 12.433 -5.408 -19.899 1.00 90.62 179 LEU A O 1
ATOM 1489 N N . PHE A 1 180 ? 10.544 -6.256 -19.020 1.00 92.25 180 PHE A N 1
ATOM 1490 C CA . PHE A 1 180 ? 10.516 -7.463 -19.852 1.00 92.25 180 PHE A CA 1
ATOM 1491 C C . PHE A 1 180 ? 10.544 -7.131 -21.346 1.00 92.25 180 PHE A C 1
ATOM 1493 O O . PHE A 1 180 ? 11.334 -7.692 -22.103 1.00 92.25 180 PHE A O 1
ATOM 1500 N N . GLU A 1 181 ? 9.698 -6.199 -21.784 1.00 92.56 181 GLU A N 1
ATOM 1501 C CA . GLU A 1 181 ? 9.641 -5.781 -23.187 1.00 92.56 181 GLU A CA 1
ATOM 1502 C C . GLU A 1 181 ? 10.921 -5.073 -23.643 1.00 92.56 181 GLU A C 1
ATOM 1504 O O . GLU A 1 181 ? 11.348 -5.249 -24.788 1.00 92.56 181 GLU A O 1
ATOM 1509 N N . SER A 1 182 ? 11.543 -4.286 -22.761 1.00 90.06 182 SER A N 1
ATOM 1510 C CA . SER A 1 182 ? 12.826 -3.636 -23.032 1.00 90.06 182 SER A CA 1
ATOM 1511 C C . SER A 1 182 ? 13.939 -4.664 -23.249 1.00 90.06 182 SER A C 1
ATOM 1513 O O . SER A 1 182 ? 14.627 -4.615 -24.273 1.00 90.06 182 SER A O 1
ATOM 1515 N N . GLU A 1 183 ? 14.049 -5.652 -22.356 1.00 89.00 183 GLU A N 1
ATOM 1516 C CA . GLU A 1 183 ? 15.053 -6.713 -22.466 1.00 89.00 183 GLU A CA 1
ATOM 1517 C C . GLU A 1 183 ? 14.827 -7.578 -23.704 1.00 89.00 183 GLU A C 1
ATOM 1519 O O . GLU A 1 183 ? 15.752 -7.833 -24.475 1.00 89.00 183 GLU A O 1
ATOM 1524 N N . GLN A 1 184 ? 13.578 -7.977 -23.958 1.00 90.81 184 GLN A N 1
ATOM 1525 C CA . GLN A 1 184 ? 13.231 -8.749 -25.147 1.00 90.81 184 GLN A CA 1
ATOM 1526 C C . GLN A 1 184 ? 13.626 -7.996 -26.425 1.00 90.81 184 GLN A C 1
ATOM 1528 O O . GLN A 1 184 ? 14.193 -8.582 -27.348 1.00 90.81 184 GLN A O 1
ATOM 1533 N N . ARG A 1 185 ? 13.371 -6.683 -26.484 1.00 89.69 185 ARG A N 1
ATOM 1534 C CA . ARG A 1 185 ? 13.765 -5.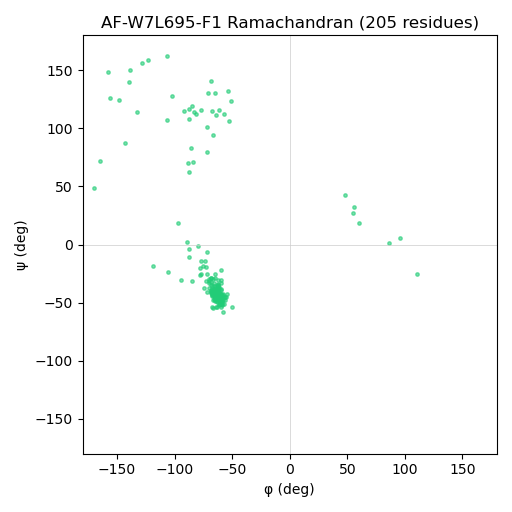842 -27.620 1.00 89.69 185 ARG A CA 1
ATOM 1535 C C . ARG A 1 185 ? 15.283 -5.788 -27.781 1.00 89.69 185 ARG A C 1
ATOM 1537 O O . ARG A 1 185 ? 15.762 -5.866 -28.913 1.00 89.69 185 ARG A O 1
ATOM 1544 N N . LYS A 1 186 ? 16.028 -5.634 -26.684 1.00 88.38 186 LYS A N 1
ATOM 1545 C CA . LYS A 1 186 ? 17.496 -5.614 -26.689 1.00 88.38 186 LYS A CA 1
ATOM 1546 C C . LYS A 1 186 ? 18.057 -6.941 -27.202 1.00 88.38 186 LYS A C 1
ATOM 1548 O O . LYS A 1 186 ? 18.795 -6.945 -28.186 1.00 88.38 186 LYS A O 1
ATOM 1553 N N . TYR A 1 187 ? 17.592 -8.054 -26.640 1.00 88.94 187 TYR A N 1
ATOM 1554 C CA . TYR A 1 187 ? 17.979 -9.400 -27.053 1.00 88.94 187 TYR A CA 1
ATOM 1555 C C . TYR A 1 187 ? 17.732 -9.647 -28.550 1.00 88.94 187 TYR A C 1
ATOM 1557 O O . TYR A 1 187 ? 18.609 -10.152 -29.254 1.00 88.94 187 TYR A O 1
ATOM 1565 N N . LEU A 1 188 ? 16.564 -9.252 -29.072 1.00 90.50 188 LEU A N 1
ATOM 1566 C CA . LEU A 1 188 ? 16.239 -9.422 -30.492 1.00 90.50 188 LEU A CA 1
ATOM 1567 C C . LEU A 1 188 ? 17.142 -8.586 -31.411 1.00 90.50 188 LEU A C 1
ATOM 1569 O O . LEU A 1 188 ? 17.589 -9.085 -32.447 1.00 90.50 188 LEU A O 1
ATOM 1573 N N . LYS A 1 189 ? 17.441 -7.337 -31.032 1.00 87.75 189 LYS A N 1
ATOM 1574 C CA . LYS A 1 189 ? 18.352 -6.462 -31.786 1.00 87.75 189 LYS A CA 1
ATOM 1575 C C . LYS A 1 189 ? 19.759 -7.050 -31.869 1.00 87.75 189 LYS A C 1
ATOM 1577 O O . LYS A 1 189 ? 20.343 -7.073 -32.949 1.00 87.75 189 LYS A O 1
ATOM 1582 N N . GLU A 1 190 ? 20.282 -7.533 -30.748 1.00 87.31 190 GLU A N 1
ATOM 1583 C CA . GLU A 1 190 ? 21.642 -8.070 -30.660 1.00 87.31 190 GLU A CA 1
ATOM 1584 C C . GLU A 1 190 ? 21.801 -9.379 -31.448 1.00 87.31 190 GLU A C 1
ATOM 1586 O O . GLU A 1 190 ? 22.788 -9.541 -32.164 1.00 87.31 190 GLU A O 1
ATOM 1591 N N . ASN A 1 191 ? 20.815 -10.281 -31.378 1.00 88.69 191 ASN A N 1
ATOM 1592 C CA . ASN A 1 191 ? 20.941 -11.634 -31.932 1.00 88.69 191 ASN A CA 1
ATOM 1593 C C . ASN A 1 191 ? 20.395 -11.792 -33.361 1.00 88.69 191 ASN A C 1
ATOM 1595 O O . ASN A 1 191 ? 20.899 -12.620 -34.115 1.00 88.69 191 ASN A O 1
ATOM 1599 N N . TYR A 1 192 ? 19.373 -11.022 -33.757 1.00 84.56 192 TYR A N 1
ATOM 1600 C CA . TYR A 1 192 ? 18.642 -11.269 -35.011 1.00 84.56 192 TYR A CA 1
ATOM 1601 C C . TYR A 1 192 ? 18.714 -10.115 -36.016 1.00 84.56 192 TYR A C 1
ATOM 1603 O O . TYR A 1 192 ? 18.488 -10.330 -37.205 1.00 84.56 192 TYR A O 1
ATOM 1611 N N . GLN A 1 193 ? 19.064 -8.896 -35.592 1.00 76.50 193 GLN A N 1
ATOM 1612 C CA . GLN A 1 193 ? 19.027 -7.721 -36.474 1.00 76.50 193 GLN A CA 1
ATOM 1613 C C . GLN A 1 193 ? 20.322 -7.491 -37.278 1.00 76.50 193 GLN A C 1
ATOM 1615 O O . GLN A 1 193 ? 20.359 -6.615 -38.143 1.00 76.50 193 GLN A O 1
ATOM 1620 N N . GLN A 1 194 ? 21.365 -8.302 -37.056 1.00 66.62 194 GLN A N 1
ATOM 1621 C CA . GLN A 1 194 ? 22.609 -8.260 -37.840 1.00 66.62 194 GLN A CA 1
ATOM 1622 C C . GLN A 1 194 ? 22.431 -8.778 -39.279 1.00 66.62 194 GLN A C 1
ATOM 1624 O O . GLN A 1 194 ? 23.089 -8.294 -40.203 1.00 66.62 194 GLN A O 1
ATOM 1629 N N . TYR A 1 195 ? 21.503 -9.713 -39.509 1.00 62.78 195 TYR A N 1
ATOM 1630 C CA . TYR A 1 195 ? 21.197 -10.217 -40.847 1.00 62.78 195 TYR A CA 1
ATOM 1631 C C . TYR A 1 195 ? 20.166 -9.315 -41.518 1.00 62.78 195 TYR A C 1
ATOM 1633 O O . TYR A 1 195 ? 18.965 -9.578 -41.525 1.00 62.78 195 TYR A O 1
ATOM 1641 N N . ARG A 1 196 ? 20.647 -8.216 -42.104 1.00 61.16 196 ARG A N 1
ATOM 1642 C CA . ARG A 1 196 ? 19.838 -7.393 -43.004 1.00 61.16 196 ARG A CA 1
ATOM 1643 C C . ARG A 1 196 ? 19.351 -8.296 -44.138 1.00 61.16 196 ARG A C 1
ATOM 1645 O O . ARG A 1 196 ? 20.164 -8.754 -44.941 1.00 61.16 196 ARG A O 1
ATOM 1652 N N . VAL A 1 197 ? 18.045 -8.556 -44.203 1.00 64.06 197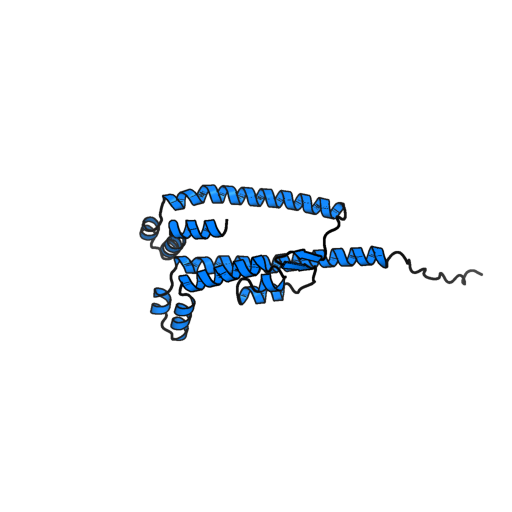 VAL A N 1
ATOM 1653 C CA . VAL A 1 197 ? 17.414 -9.186 -45.368 1.00 64.06 197 VAL A CA 1
ATOM 1654 C C . VAL A 1 197 ? 17.825 -8.360 -46.587 1.00 64.06 197 VAL A C 1
ATOM 1656 O O . VAL A 1 197 ? 17.393 -7.219 -46.751 1.00 64.06 197 VAL A O 1
ATOM 1659 N N . LYS A 1 198 ? 18.730 -8.895 -47.412 1.00 60.19 198 LYS A N 1
ATOM 1660 C CA . LYS A 1 198 ? 19.034 -8.312 -48.716 1.00 60.19 198 LYS A CA 1
ATOM 1661 C C . LYS A 1 198 ? 17.815 -8.599 -49.578 1.00 60.19 198 LYS A C 1
ATOM 1663 O O . LYS A 1 198 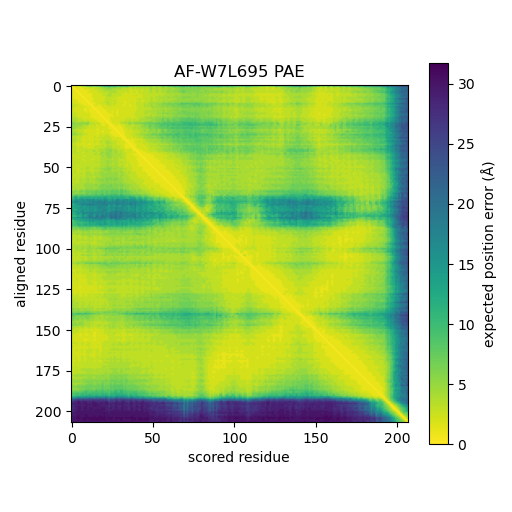? 17.648 -9.729 -50.021 1.00 60.19 198 LYS A O 1
ATOM 1668 N N . ILE A 1 199 ? 16.951 -7.605 -49.769 1.00 65.62 199 ILE A N 1
ATOM 1669 C CA . ILE A 1 199 ? 15.912 -7.689 -50.796 1.00 65.62 199 ILE A CA 1
ATOM 1670 C C . ILE A 1 199 ? 16.669 -7.814 -52.123 1.00 65.62 199 ILE A C 1
ATOM 1672 O O . ILE A 1 199 ? 17.441 -6.904 -52.446 1.00 65.62 199 ILE A O 1
ATOM 1676 N N . PRO A 1 200 ? 16.553 -8.937 -52.853 1.00 63.09 200 PRO A N 1
ATOM 1677 C CA . PRO A 1 200 ? 17.197 -9.051 -54.146 1.00 63.09 200 PRO A CA 1
ATOM 1678 C C . PRO A 1 200 ? 16.557 -8.008 -55.059 1.00 63.09 200 PRO A C 1
ATOM 1680 O O . PRO A 1 200 ? 15.376 -8.092 -55.385 1.00 63.09 200 PRO A O 1
ATOM 1683 N N . VAL A 1 201 ? 17.325 -6.988 -55.435 1.00 63.28 201 VAL A N 1
ATOM 1684 C CA . VAL A 1 201 ? 16.915 -6.077 -56.502 1.00 63.28 201 VAL A CA 1
ATOM 1685 C C . VAL A 1 201 ? 16.937 -6.911 -57.778 1.00 63.28 201 VAL A C 1
ATOM 1687 O O . VAL A 1 201 ? 17.997 -7.403 -58.167 1.00 63.28 201 VAL A O 1
ATOM 1690 N N . SER A 1 202 ? 15.779 -7.126 -58.405 1.00 57.09 202 SER A N 1
ATOM 1691 C CA . SER A 1 202 ? 15.714 -7.762 -59.718 1.00 57.09 202 SER A CA 1
ATOM 1692 C C . SER A 1 202 ? 16.350 -6.818 -60.736 1.00 57.09 202 SER A C 1
ATOM 1694 O O . SER A 1 202 ? 15.712 -5.901 -61.249 1.00 57.09 202 SER A O 1
ATOM 1696 N N . VAL A 1 203 ? 17.637 -7.020 -61.009 1.00 59.25 203 VAL A N 1
ATOM 1697 C CA . VAL A 1 203 ? 18.341 -6.382 -62.124 1.00 59.25 203 VAL A CA 1
ATOM 1698 C C . VAL A 1 203 ? 17.841 -7.042 -63.403 1.00 59.25 203 VAL A C 1
ATOM 1700 O O . VAL A 1 203 ? 18.460 -7.976 -63.885 1.00 59.25 203 VAL A O 1
ATOM 1703 N N . ASN A 1 204 ? 16.670 -6.635 -63.885 1.00 56.78 204 ASN A N 1
ATOM 1704 C CA . ASN A 1 204 ? 16.151 -6.962 -65.211 1.00 56.78 204 ASN A CA 1
ATOM 1705 C C . ASN A 1 204 ? 14.992 -6.013 -65.524 1.00 56.78 204 ASN A C 1
ATOM 1707 O O . ASN A 1 204 ? 13.849 -6.436 -65.481 1.00 56.78 204 ASN A O 1
ATOM 1711 N N . GLU A 1 205 ? 15.283 -4.737 -65.789 1.00 53.78 205 GLU A N 1
ATOM 1712 C CA . GLU A 1 205 ? 14.382 -3.847 -66.546 1.00 53.78 205 GLU A CA 1
ATOM 1713 C C . GLU A 1 205 ? 15.069 -2.517 -66.913 1.00 53.78 205 GLU A C 1
ATOM 1715 O O . GLU A 1 205 ? 14.536 -1.439 -66.705 1.00 53.78 205 GLU A O 1
ATOM 1720 N N . VAL A 1 206 ? 16.286 -2.574 -67.466 1.00 49.75 206 VAL A N 1
ATOM 1721 C CA . VAL A 1 206 ? 16.770 -1.506 -68.360 1.00 49.75 206 VAL A CA 1
ATOM 1722 C C . VAL A 1 206 ? 17.598 -2.170 -69.461 1.00 49.75 206 VAL A C 1
ATOM 1724 O O . VAL A 1 206 ? 18.801 -2.383 -69.317 1.00 49.75 206 VAL A O 1
ATOM 1727 N N . LYS A 1 207 ? 16.914 -2.581 -70.528 1.00 42.28 207 LYS A N 1
ATOM 1728 C CA . LYS A 1 207 ? 17.493 -2.762 -71.861 1.00 42.28 207 LYS A CA 1
ATOM 1729 C C . LYS A 1 207 ? 16.903 -1.692 -72.760 1.00 42.28 207 LYS A C 1
ATOM 1731 O O . LYS A 1 207 ? 15.691 -1.431 -72.596 1.00 42.28 207 LYS A O 1
#

Sequence (207 aa):
MFIWEIFVNNMAHINHAMVLSFTGNIEMAKDVLDPRWTLMYIPVYIFAIWDIYRTTVDLNRVFLLAEQENAAFNSYVISALEINYLDKRRPLNAIVWSILTPGLGQLYIHRVLTAIFTMIFMIAFVYFSKFLVAIHFLFIGEISQATQVINPQWFLFIPSHYGFSIYDSYVNTVENNKLFESEQRKYLKENYQQYRVKIPVSVNEVK

Mean predicted aligned error: 7.01 Å

Radius of gyration: 25.83 Å; Cα contacts (8 Å, |Δi|>4): 204; chains: 1; bounding box: 52×33×98 Å

Foldseek 3Di:
DVVLCLVLCVVQVQLVLVVCVVVVNNVVSVVSGDVVSVVVVVVVVVVVVVVVVVVVVVVVVVVVVCVVVVPDDDQWDDDPQFTAHQDQDDLVVLLVLLVVPQLRLCVVNRVNVNSVVLRVLSVVLCVVQVQVVLVVCVVVVNNVVSVVSGDSSSPVVVVVSSVCSNVVSNVVNVVSNVVVVSVVVVVCCVPPVVPDPPPPDPPPDDD

pLDDT: mean 90.09, std 9.62, range [42.28, 97.38]

Organism: NCBI:txid1307436

Secondary structure (DSSP, 8-state):
-HHHHHHHHHHHTHHHHHHHHHTT-HHHHHHHS-HHHHHHHHHHHHHHHHHHHHHHHHHHHHHHHHHHTT----SEEE-SS-EEE-----HHHHHHHHHHSTTHHHHHTT-HHHHHHHHHHHHHHHHHHTHHHHHHHHHHT-HHHHHHH--HHHHTHHHHHHHHHHHHHHHHHHHHHHHHHHHHHHHHHHHHTTS------------